Protein AF-A0A7K3A6G4-F1 (afdb_monomer)

Sequence (269 aa):
MEGSTLSTEWHVCWVTNESPVTVSDSPILQRWADLVDREAALRIDPGDSILVDPNSRVDPRLTLYTTRSAYARLAVSTRKNYATDLCLFFNFLWQRGKNWDEVTAEDLLDFEDWRRWSPRNPQRIGSSKWNRELAALRRLYKWAVGKRYMAVSPVVEREVMGRHGQMISVPAARAKDARASNVKWLTPRAYRMWRDVGLRGYTPEGRRDPSFRGRNDDRNAAYSDVLFSSGIRRTEGGSLLTIEVPDLAGVRSARTMSLASPGRGWLWW

Solvent-accessible surface area (backbone atoms only — not comparable to full-atom values): 16400 Å² total; per-residue (Å²): 136,80,79,80,74,78,50,82,45,39,42,76,48,66,42,65,88,72,71,81,79,78,63,53,97,44,75,72,48,54,78,47,72,59,45,69,60,52,32,58,76,66,52,60,51,69,71,34,56,40,60,30,39,45,84,75,45,70,53,70,65,59,39,41,43,32,50,72,37,78,56,46,76,44,57,70,72,53,44,54,52,34,53,53,44,46,27,56,51,42,38,60,33,44,80,71,78,35,55,84,80,70,57,42,46,64,57,51,52,52,46,50,42,42,42,53,69,36,81,89,34,89,78,51,49,56,41,59,60,48,44,49,42,52,49,39,49,44,53,52,36,54,48,33,33,76,69,64,72,29,95,67,52,36,67,51,68,40,78,40,78,38,99,86,74,45,81,39,81,41,58,62,87,54,56,82,82,35,69,93,69,87,81,78,85,76,48,75,66,58,46,51,51,46,41,40,35,74,38,60,27,25,41,99,87,70,43,81,40,88,84,55,80,70,89,54,21,69,61,50,40,53,52,49,49,52,37,70,74,70,66,52,51,71,69,58,66,74,64,68,51,78,88,77,51,81,62,73,90,76,54,85,78,70,71,74,86,65,90,69,85,78,83,82,86,83,89,82,134

Secondary structure (DSSP, 8-state):
-------SS-EEEE--S-------S-HHHHTTTTHHHHHHHHT--TT-EEEE-TTS-B-HHHHHHHHHSTTTTS-HHHHHHHHHHHHHHHHHHHTTT--TTS--HHHHHHHHHHHHT-TT-TT---HHHHHHHHHHHHHHHHHHHHTTS-SS-SS-EEEEE-TTS-EEEEETT--S---S----PPPHHHHHHHIIIIIT-B-TTSPBPTT---SSHHHHHHHHHHHHHH---HHHHTT--GGGSPPGGG-TT---------S------

pLDDT: mean 85.36, std 17.82, range [27.09, 98.31]

Mean predicted aligned error: 10.46 Å

Structure (mmCIF, N/CA/C/O backbone):
data_AF-A0A7K3A6G4-F1
#
_entry.id   AF-A0A7K3A6G4-F1
#
loop_
_atom_site.group_PDB
_atom_site.id
_atom_site.type_symbol
_atom_site.label_atom_id
_atom_site.label_alt_id
_atom_site.label_comp_id
_atom_site.label_asym_id
_atom_site.label_entity_id
_atom_site.label_seq_id
_atom_site.pdbx_PDB_ins_code
_atom_site.Cartn_x
_atom_site.Cartn_y
_atom_site.Cartn_z
_atom_site.occupancy
_atom_site.B_iso_or_equiv
_atom_site.auth_seq_id
_atom_site.auth_comp_id
_atom_site.auth_asym_id
_atom_site.auth_atom_id
_atom_site.pdbx_PDB_model_num
ATOM 1 N N . MET A 1 1 ? 2.234 31.492 12.343 1.00 32.47 1 MET A N 1
ATOM 2 C CA . MET A 1 1 ? 0.891 30.881 12.405 1.00 32.47 1 MET A CA 1
ATOM 3 C C . MET A 1 1 ? 0.514 30.455 10.998 1.00 32.47 1 MET A C 1
ATOM 5 O O . MET A 1 1 ? -0.141 31.206 10.291 1.00 32.47 1 MET A O 1
ATOM 9 N N . GLU A 1 2 ? 0.996 29.295 10.561 1.00 31.58 2 GLU A N 1
ATOM 10 C CA . GLU A 1 2 ? 0.448 28.630 9.377 1.00 31.58 2 GLU A CA 1
ATOM 11 C C . GLU A 1 2 ? -0.726 27.786 9.864 1.00 31.58 2 GLU A C 1
ATOM 13 O O . GLU A 1 2 ? -0.566 26.928 10.733 1.00 31.58 2 GLU A O 1
ATOM 18 N N . GLY A 1 3 ? -1.930 28.111 9.395 1.00 34.00 3 GLY A N 1
ATOM 19 C CA . GLY A 1 3 ? -3.122 27.340 9.710 1.00 34.00 3 GLY A CA 1
ATOM 20 C C . GLY A 1 3 ? -2.975 25.943 9.127 1.00 34.00 3 GLY A C 1
ATOM 21 O O . GLY A 1 3 ? -3.018 25.782 7.910 1.00 34.00 3 GLY A O 1
ATOM 22 N N . SER A 1 4 ? -2.798 24.945 9.995 1.00 44.09 4 SER A N 1
ATOM 23 C CA . SER A 1 4 ? -2.973 23.544 9.626 1.00 44.09 4 SER A CA 1
ATOM 24 C C . SER A 1 4 ? -4.400 23.396 9.106 1.00 44.09 4 SER A C 1
ATOM 26 O O . SER A 1 4 ? -5.368 23.522 9.859 1.00 44.09 4 SER A O 1
ATOM 28 N N . THR A 1 5 ? -4.541 23.250 7.793 1.00 49.25 5 THR A N 1
ATOM 29 C CA . THR A 1 5 ? -5.825 22.970 7.163 1.00 49.25 5 THR A CA 1
ATOM 30 C C . THR A 1 5 ? -6.230 21.575 7.617 1.00 49.25 5 THR A C 1
ATOM 32 O O . THR A 1 5 ? -5.595 20.587 7.258 1.00 49.25 5 THR A O 1
ATOM 35 N N . LEU A 1 6 ? -7.237 21.492 8.489 1.00 63.16 6 LEU A N 1
ATOM 36 C CA . LEU A 1 6 ? -7.777 20.208 8.923 1.00 63.16 6 LEU A CA 1
ATOM 37 C C . LEU A 1 6 ? -8.239 19.449 7.676 1.00 63.16 6 LEU A C 1
ATOM 39 O O . LEU A 1 6 ? -9.083 19.940 6.924 1.00 63.16 6 LEU A O 1
ATOM 43 N N . SER A 1 7 ? -7.638 18.284 7.431 1.00 73.12 7 SER A N 1
ATOM 44 C CA . SER A 1 7 ? -8.007 17.434 6.302 1.00 73.12 7 SER A CA 1
ATOM 45 C C . SER A 1 7 ? -9.456 16.992 6.465 1.00 73.12 7 SER A C 1
ATOM 47 O O . SER A 1 7 ? -9.789 16.296 7.418 1.00 73.12 7 SER A O 1
ATOM 49 N N . THR A 1 8 ? -10.305 17.348 5.504 1.00 86.88 8 THR A N 1
ATOM 50 C CA . THR A 1 8 ? -11.701 16.885 5.404 1.00 86.88 8 THR A CA 1
ATOM 51 C C . THR A 1 8 ? -11.816 15.454 4.874 1.00 86.88 8 THR A C 1
ATOM 53 O O . THR A 1 8 ? -12.906 14.983 4.557 1.00 86.88 8 THR A O 1
ATOM 56 N N . GLU A 1 9 ? -10.685 14.770 4.730 1.00 93.50 9 GLU A N 1
ATOM 57 C CA . GLU A 1 9 ? -10.557 13.429 4.185 1.00 93.50 9 GLU A CA 1
ATOM 58 C C . GLU A 1 9 ? -9.699 12.560 5.113 1.00 93.50 9 GLU A C 1
ATOM 60 O O . GLU A 1 9 ? -8.774 13.039 5.786 1.00 93.50 9 GLU A O 1
ATOM 65 N N . TRP A 1 10 ? -9.982 11.258 5.101 1.00 96.50 10 TRP A N 1
ATOM 66 C CA . TRP A 1 10 ? -9.107 10.233 5.636 1.00 96.50 10 TRP A CA 1
ATOM 67 C C . TRP A 1 10 ? -7.721 10.382 5.033 1.00 96.50 10 TRP A C 1
ATOM 69 O O . TRP A 1 10 ? -7.551 10.399 3.810 1.00 96.50 10 TRP A O 1
ATOM 79 N N . HIS A 1 11 ? -6.725 10.418 5.902 1.00 95.81 11 HIS A N 1
ATOM 80 C CA . HIS A 1 11 ? -5.333 10.532 5.513 1.00 95.81 11 HIS A CA 1
ATOM 81 C C . HIS A 1 11 ? -4.464 9.620 6.373 1.00 95.81 11 HIS A C 1
ATOM 83 O O . HIS A 1 11 ? -4.876 9.113 7.419 1.00 95.81 11 HIS A O 1
ATOM 89 N N . VAL A 1 12 ? -3.254 9.366 5.882 1.00 95.56 12 VAL A N 1
ATOM 90 C CA . VAL A 1 12 ? -2.261 8.559 6.583 1.00 95.56 12 VAL A CA 1
ATOM 91 C C . VAL A 1 12 ? -1.173 9.463 7.140 1.00 95.56 12 VAL A C 1
ATOM 93 O O . VAL A 1 12 ? -0.505 10.181 6.395 1.00 95.56 12 VAL A O 1
ATOM 96 N N . CYS A 1 13 ? -0.962 9.369 8.445 1.00 93.50 13 CYS A N 1
ATOM 97 C CA . CYS A 1 13 ? 0.212 9.898 9.118 1.00 93.50 13 CYS A CA 1
ATOM 98 C C . CYS A 1 13 ? 1.257 8.790 9.248 1.00 93.50 13 CYS A C 1
ATOM 100 O O . CYS A 1 13 ? 0.924 7.622 9.457 1.00 93.50 13 CYS A O 1
ATOM 102 N N . TRP A 1 14 ? 2.528 9.152 9.112 1.00 91.44 14 TRP A N 1
ATOM 103 C CA . TRP A 1 14 ? 3.644 8.220 9.238 1.00 91.44 14 TRP A CA 1
ATOM 104 C C . TRP A 1 14 ? 4.419 8.560 10.494 1.00 91.44 14 TRP A C 1
ATOM 106 O O . TRP A 1 14 ? 4.810 9.710 10.671 1.00 91.44 14 TRP A O 1
ATOM 116 N N . VAL A 1 15 ? 4.653 7.561 11.339 1.00 88.38 15 VAL A N 1
ATOM 117 C CA . VAL A 1 15 ? 5.505 7.719 12.517 1.00 88.38 15 VAL A CA 1
ATOM 118 C C . VAL A 1 15 ? 6.920 7.996 12.020 1.00 88.38 15 VAL A C 1
ATOM 120 O O . VAL A 1 15 ? 7.484 7.208 11.256 1.00 88.38 15 VAL A O 1
ATOM 123 N N . THR A 1 16 ? 7.474 9.149 12.370 1.00 83.50 16 THR A N 1
ATOM 124 C CA . THR A 1 16 ? 8.807 9.570 11.933 1.00 83.50 16 THR A CA 1
ATOM 125 C C . THR A 1 16 ? 9.876 9.133 12.926 1.00 83.50 16 THR A C 1
ATOM 127 O O . THR A 1 16 ? 9.601 8.912 14.096 1.00 83.50 16 THR A O 1
ATOM 130 N N . ASN A 1 17 ? 11.118 9.036 12.450 1.00 68.25 17 ASN A N 1
ATOM 131 C CA . ASN A 1 17 ? 12.296 8.762 13.283 1.00 68.25 17 ASN A CA 1
ATOM 132 C C . ASN A 1 17 ? 12.814 10.011 14.024 1.00 68.25 17 ASN A C 1
ATOM 134 O O . ASN A 1 17 ? 13.839 9.941 14.697 1.00 68.25 17 ASN A O 1
ATOM 138 N N . GLU A 1 18 ? 12.188 11.172 13.824 1.00 63.31 18 GLU A N 1
ATOM 139 C CA . GLU A 1 18 ? 12.812 12.458 14.120 1.00 63.31 18 GLU A CA 1
ATOM 140 C C . GLU A 1 18 ? 12.302 13.090 15.413 1.00 63.31 18 GLU A C 1
ATOM 142 O O . GLU A 1 18 ? 11.113 13.355 15.551 1.00 63.31 18 GLU A O 1
ATOM 147 N N . SER A 1 19 ? 13.290 13.347 16.277 1.00 54.53 19 SER A N 1
ATOM 148 C CA . SER A 1 19 ? 13.385 14.210 17.458 1.00 54.53 19 SER A CA 1
ATOM 149 C C . SER A 1 19 ? 12.303 14.111 18.541 1.00 54.53 19 SER A C 1
ATOM 151 O O . SER A 1 19 ? 11.112 14.116 18.243 1.00 54.53 19 SER A O 1
ATOM 153 N N . PRO A 1 20 ? 12.704 14.117 19.832 1.00 56.56 20 PRO A N 1
ATOM 154 C CA . PRO A 1 20 ? 11.751 14.271 20.923 1.00 56.56 20 PRO A CA 1
ATOM 155 C C . PRO A 1 20 ? 10.894 15.502 20.641 1.00 56.56 20 PRO A C 1
ATOM 157 O O . PRO A 1 20 ? 11.429 16.556 20.279 1.00 56.56 20 PRO A O 1
ATOM 160 N N . VAL A 1 21 ? 9.571 15.344 20.765 1.00 59.12 21 VAL A N 1
ATOM 161 C CA . VAL A 1 21 ? 8.619 16.448 20.631 1.00 59.12 21 VAL A CA 1
ATOM 162 C C . VAL A 1 21 ? 9.184 17.606 21.435 1.00 59.12 21 VAL A C 1
ATOM 164 O O . VAL A 1 21 ? 9.350 17.494 22.649 1.00 59.12 21 VAL A O 1
ATOM 167 N N . THR A 1 22 ? 9.548 18.698 20.762 1.00 59.19 22 THR A N 1
ATOM 168 C CA . THR A 1 22 ? 9.933 19.913 21.472 1.00 59.19 22 THR A CA 1
ATOM 169 C C . THR A 1 22 ? 8.648 20.409 22.104 1.00 59.19 22 THR A C 1
ATOM 171 O O . THR A 1 22 ? 7.807 21.008 21.435 1.00 59.19 22 THR A O 1
ATOM 174 N N . VAL A 1 23 ? 8.436 20.021 23.361 1.00 60.34 23 VAL A N 1
ATOM 175 C CA . VAL A 1 23 ? 7.263 20.389 24.139 1.00 60.34 23 VAL A CA 1
ATOM 176 C C . VAL A 1 23 ? 7.286 21.909 24.222 1.00 60.34 23 VAL A C 1
ATOM 178 O O . VAL A 1 23 ? 8.079 22.485 24.959 1.00 60.34 23 VAL A O 1
ATOM 181 N N . SER A 1 24 ? 6.483 22.567 23.386 1.00 63.53 24 SER A N 1
ATOM 182 C CA . SER A 1 24 ? 6.325 24.016 23.454 1.00 63.53 24 SER A CA 1
ATOM 183 C C . SER A 1 24 ? 5.700 24.384 24.804 1.00 63.53 24 SER A C 1
ATOM 185 O O . SER A 1 24 ? 5.140 23.527 25.491 1.00 63.53 24 SER A O 1
ATOM 187 N N . ASP A 1 25 ? 5.661 25.672 25.142 1.00 66.06 25 ASP A N 1
ATOM 188 C CA . ASP A 1 25 ? 4.951 26.181 26.331 1.00 66.06 25 ASP A CA 1
ATOM 189 C C . ASP A 1 25 ? 3.423 25.918 26.326 1.00 66.06 25 ASP A C 1
ATOM 191 O O . ASP A 1 25 ? 2.692 26.414 27.179 1.00 66.06 25 ASP A O 1
ATOM 195 N N . SER A 1 26 ? 2.905 25.144 25.363 1.00 79.69 26 SER A N 1
ATOM 196 C CA . SER A 1 26 ? 1.505 24.737 25.285 1.00 79.69 26 SER A CA 1
ATOM 197 C C . SER A 1 26 ? 1.167 23.728 26.391 1.00 79.69 26 SER A C 1
ATOM 199 O O . SER A 1 26 ? 1.684 22.604 26.374 1.00 79.69 26 SER A O 1
ATOM 201 N N . PRO A 1 27 ? 0.208 24.041 27.285 1.00 79.94 27 PRO A N 1
ATOM 202 C CA . PRO A 1 27 ? -0.229 23.120 28.335 1.00 79.94 27 PRO A CA 1
ATOM 203 C C . PRO A 1 27 ? -0.781 21.792 27.800 1.00 79.94 27 PRO A C 1
ATOM 205 O O . PRO A 1 27 ? -0.788 20.788 28.508 1.00 79.94 27 PRO A O 1
ATOM 208 N N . ILE A 1 28 ? -1.263 21.769 26.550 1.00 80.94 28 ILE A N 1
ATOM 209 C CA . ILE A 1 28 ? -1.759 20.548 25.905 1.00 80.94 28 ILE A CA 1
ATOM 210 C C . ILE A 1 28 ? -0.590 19.644 25.520 1.00 80.94 28 ILE A C 1
ATOM 212 O O . ILE A 1 28 ? -0.637 18.458 25.828 1.00 80.94 28 ILE A O 1
ATOM 216 N N . L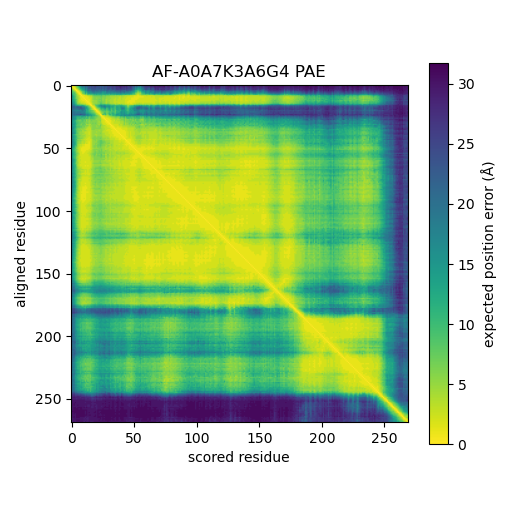EU A 1 29 ? 0.460 20.186 24.896 1.00 78.69 29 LEU A N 1
ATOM 217 C CA . LEU A 1 29 ? 1.623 19.396 24.473 1.00 78.69 29 LEU A CA 1
ATOM 218 C C . LEU A 1 29 ? 2.432 18.888 25.670 1.00 78.69 29 LEU A C 1
ATOM 220 O O . LEU A 1 29 ? 2.953 17.778 25.621 1.00 78.69 29 LEU A O 1
ATOM 224 N N . GLN A 1 30 ? 2.452 19.634 26.778 1.00 81.19 30 GLN A N 1
ATOM 225 C CA . GLN A 1 30 ? 3.073 19.190 28.032 1.00 81.19 30 GLN A CA 1
ATOM 226 C C . GLN A 1 30 ? 2.468 17.889 28.580 1.00 81.19 30 GLN A C 1
ATOM 228 O O . GLN A 1 30 ? 3.183 17.085 29.173 1.00 81.19 30 GLN A O 1
ATOM 233 N N . ARG A 1 31 ? 1.180 17.610 28.324 1.00 83.12 31 ARG A N 1
ATOM 234 C CA . ARG A 1 31 ? 0.535 16.333 28.704 1.00 83.12 31 ARG A CA 1
ATOM 235 C C . ARG A 1 31 ? 1.009 15.124 27.886 1.00 83.12 31 ARG A C 1
ATOM 237 O O . ARG A 1 31 ? 0.626 13.995 28.202 1.00 83.12 31 ARG A O 1
ATOM 244 N N . TRP A 1 32 ? 1.791 15.369 26.839 1.00 82.88 32 TRP A N 1
ATOM 245 C CA . TRP A 1 32 ? 2.367 14.373 25.937 1.00 82.88 32 TRP A CA 1
ATOM 246 C C . TRP A 1 32 ? 3.901 14.369 25.997 1.00 82.88 32 TRP A C 1
ATOM 248 O O . TRP A 1 32 ? 4.550 13.877 25.080 1.00 82.88 32 TRP A O 1
ATOM 258 N N . ALA A 1 33 ? 4.501 14.906 27.066 1.00 81.38 33 ALA A N 1
ATOM 259 C CA . ALA A 1 33 ? 5.953 14.877 27.257 1.00 81.38 33 ALA A CA 1
ATOM 260 C C . ALA A 1 33 ? 6.523 13.443 27.336 1.00 81.38 33 ALA A C 1
ATOM 262 O O . ALA A 1 33 ? 7.672 13.217 26.974 1.00 81.38 33 ALA A O 1
ATOM 263 N N . ASP A 1 34 ? 5.704 12.473 27.752 1.00 84.12 34 ASP A N 1
ATOM 264 C CA . ASP A 1 34 ? 5.992 11.035 27.820 1.00 84.12 34 ASP A CA 1
ATOM 265 C C . ASP A 1 34 ? 5.603 10.277 26.532 1.00 84.12 34 ASP A C 1
ATOM 267 O O . ASP A 1 34 ? 5.437 9.056 26.550 1.00 84.12 34 ASP A O 1
ATOM 271 N N . LEU A 1 35 ? 5.414 10.975 25.401 1.00 82.88 35 LEU A N 1
ATOM 272 C CA . LEU A 1 35 ? 4.950 10.361 24.150 1.00 82.88 35 LEU A CA 1
ATOM 273 C C . LEU A 1 35 ? 5.837 9.191 23.710 1.00 82.88 35 LEU A C 1
ATOM 275 O O . LEU A 1 35 ? 5.306 8.145 23.349 1.00 82.88 35 LEU A O 1
ATOM 279 N N . VAL A 1 36 ? 7.160 9.342 23.802 1.00 82.44 36 VAL A N 1
ATOM 280 C CA . VAL A 1 36 ? 8.123 8.297 23.417 1.00 82.44 36 VAL A CA 1
ATOM 281 C C . VAL A 1 36 ? 7.913 7.022 24.241 1.00 82.44 36 VAL A C 1
ATOM 283 O O . VAL A 1 36 ? 7.877 5.922 23.688 1.00 82.44 36 VAL A O 1
ATOM 286 N N . ASP A 1 37 ? 7.693 7.155 25.551 1.00 85.69 37 ASP A N 1
ATOM 287 C CA . ASP A 1 37 ? 7.442 6.011 26.434 1.00 85.69 37 ASP A CA 1
ATOM 288 C C . ASP A 1 37 ? 6.103 5.337 26.110 1.00 85.69 37 ASP A C 1
ATOM 290 O O . ASP A 1 37 ? 5.991 4.106 26.112 1.00 85.69 37 ASP A O 1
ATOM 294 N N . ARG A 1 38 ? 5.079 6.130 25.769 1.00 86.94 38 ARG A N 1
ATOM 295 C CA . ARG A 1 38 ? 3.769 5.613 25.343 1.00 86.94 38 ARG A CA 1
ATOM 296 C C . ARG A 1 38 ? 3.849 4.881 24.007 1.00 86.94 38 ARG A C 1
ATOM 298 O O . ARG A 1 38 ? 3.262 3.807 23.876 1.00 86.94 38 ARG A O 1
ATOM 305 N N . GLU A 1 39 ? 4.567 5.426 23.030 1.00 86.88 39 GLU A N 1
ATOM 306 C CA . GLU A 1 39 ? 4.800 4.786 21.731 1.00 86.88 39 GLU A CA 1
ATOM 307 C C . GLU A 1 39 ? 5.538 3.457 21.904 1.00 86.88 39 GLU A C 1
ATOM 309 O O . GLU A 1 39 ? 5.082 2.432 21.388 1.00 86.88 39 GLU A O 1
ATOM 314 N N . ALA A 1 40 ? 6.592 3.435 22.725 1.00 85.75 40 ALA A N 1
ATOM 315 C CA . ALA A 1 40 ? 7.334 2.221 23.055 1.00 85.75 40 ALA A CA 1
ATOM 316 C C . ALA A 1 40 ? 6.448 1.167 23.745 1.00 85.75 40 ALA A C 1
ATOM 318 O O . ALA A 1 40 ? 6.429 -0.001 23.338 1.00 85.75 40 ALA A O 1
ATOM 319 N N . ALA A 1 41 ? 5.643 1.566 24.737 1.00 87.44 41 ALA A N 1
ATOM 320 C CA . ALA A 1 41 ? 4.691 0.674 25.405 1.00 87.44 41 ALA A CA 1
ATOM 321 C C . ALA A 1 41 ? 3.662 0.092 24.417 1.00 87.44 41 ALA A C 1
ATOM 323 O O . ALA A 1 41 ? 3.308 -1.095 24.468 1.00 87.44 41 ALA A O 1
ATOM 324 N N . LEU A 1 42 ? 3.221 0.907 23.458 1.00 85.31 42 LEU A N 1
ATOM 325 C CA . LEU A 1 42 ? 2.280 0.519 22.415 1.00 85.31 42 LEU A CA 1
ATOM 326 C C . LEU A 1 42 ? 2.937 -0.154 21.200 1.00 85.31 42 LEU A C 1
ATOM 328 O O . LEU A 1 42 ? 2.187 -0.703 20.386 1.00 85.31 42 LEU A O 1
ATOM 332 N N . ARG A 1 43 ? 4.273 -0.291 21.164 1.00 86.88 43 ARG A N 1
ATOM 333 C CA . ARG A 1 43 ? 5.066 -0.803 20.025 1.00 86.88 43 ARG A CA 1
ATOM 334 C C . ARG A 1 43 ? 4.657 -0.136 18.715 1.00 86.88 43 ARG A C 1
ATOM 336 O O . ARG A 1 43 ? 4.266 -0.809 17.764 1.00 86.88 43 ARG A O 1
ATOM 343 N N . ILE A 1 44 ? 4.629 1.187 18.753 1.00 88.75 44 ILE A N 1
ATOM 344 C CA . ILE A 1 44 ? 4.461 2.034 17.583 1.00 88.75 44 ILE A CA 1
ATOM 345 C C . ILE A 1 44 ? 5.873 2.388 17.137 1.00 88.75 44 ILE A C 1
ATOM 347 O O . ILE A 1 44 ? 6.578 3.105 17.841 1.00 88.75 44 ILE A O 1
ATOM 351 N N . ASP A 1 45 ? 6.292 1.831 16.006 1.00 86.44 45 ASP A N 1
ATOM 352 C CA . ASP A 1 45 ? 7.658 1.968 15.520 1.00 86.44 45 ASP A CA 1
ATOM 353 C C . ASP A 1 45 ? 7.729 2.981 14.363 1.00 86.44 45 ASP A C 1
ATOM 355 O O . ASP A 1 45 ? 6.783 3.123 13.575 1.00 86.44 45 ASP A O 1
ATOM 359 N N . PRO A 1 46 ? 8.868 3.665 14.182 1.00 86.56 46 PRO A N 1
ATOM 360 C CA . PRO A 1 46 ? 9.089 4.528 13.032 1.00 86.56 46 PRO A CA 1
ATOM 361 C C . PRO A 1 46 ? 8.802 3.834 11.693 1.00 86.56 46 PRO A C 1
ATOM 363 O O . PRO A 1 46 ? 9.232 2.715 11.400 1.00 86.56 46 PRO A O 1
ATOM 366 N N . GLY A 1 47 ? 8.056 4.530 10.841 1.00 86.62 47 GLY A N 1
ATOM 367 C CA . GLY A 1 47 ? 7.534 4.026 9.576 1.00 86.62 47 GLY A CA 1
ATOM 368 C C . GLY A 1 47 ? 6.180 3.322 9.681 1.00 86.62 47 GLY A C 1
ATOM 369 O O . GLY A 1 47 ? 5.645 2.929 8.639 1.00 86.62 47 GLY A O 1
ATOM 370 N N . ASP A 1 48 ? 5.611 3.167 10.879 1.00 90.38 48 ASP A N 1
ATOM 371 C CA . ASP A 1 48 ? 4.221 2.750 11.040 1.00 90.38 48 ASP A CA 1
ATOM 372 C C . ASP A 1 48 ? 3.250 3.789 10.478 1.00 90.38 48 ASP A C 1
ATOM 374 O O . ASP A 1 48 ? 3.481 4.998 10.508 1.00 90.38 48 ASP A O 1
ATOM 378 N N . SER A 1 49 ? 2.155 3.286 9.910 1.00 93.94 49 SER A N 1
ATOM 379 C CA . SER A 1 49 ? 1.082 4.104 9.352 1.00 93.94 49 SER A CA 1
ATOM 380 C C . SER A 1 49 ? -0.038 4.254 10.370 1.00 93.94 49 SER A C 1
ATOM 382 O O . SER A 1 49 ? -0.585 3.246 10.818 1.00 93.94 49 SER A O 1
ATOM 384 N N . ILE A 1 50 ? -0.443 5.484 10.654 1.00 94.44 50 ILE A N 1
ATOM 385 C CA . ILE A 1 50 ? -1.613 5.814 11.464 1.00 94.44 50 ILE A CA 1
ATOM 386 C C . ILE A 1 50 ? -2.681 6.387 10.533 1.00 94.44 50 ILE A C 1
ATOM 388 O O . ILE A 1 50 ? -2.420 7.331 9.791 1.00 94.44 50 ILE A O 1
ATOM 392 N N . LEU A 1 51 ? -3.868 5.782 10.534 1.00 96.19 51 LEU A N 1
ATOM 393 C CA . LEU A 1 51 ? -5.000 6.231 9.724 1.00 96.19 51 LEU A CA 1
ATOM 394 C C . LEU A 1 51 ? -5.827 7.215 10.553 1.00 96.19 51 LEU A C 1
ATOM 396 O O . LEU A 1 51 ? -6.254 6.879 11.658 1.00 96.19 51 LEU A O 1
ATOM 400 N N . VAL A 1 52 ? -6.023 8.414 10.017 1.00 96.50 52 VAL A N 1
ATOM 401 C CA . VAL A 1 52 ? -6.723 9.519 10.676 1.00 96.50 52 VAL A CA 1
ATOM 402 C C . VAL A 1 52 ? -7.975 9.839 9.873 1.00 96.50 52 VAL A C 1
ATOM 404 O O . VAL A 1 52 ? -7.897 9.968 8.650 1.00 96.50 52 VAL A O 1
ATOM 407 N N . ASP A 1 53 ? -9.116 9.934 10.548 1.00 95.00 53 ASP A N 1
ATOM 408 C CA . ASP A 1 53 ? -10.399 10.242 9.920 1.00 95.00 53 ASP A CA 1
ATOM 409 C C . ASP A 1 53 ? -10.548 11.749 9.585 1.00 95.00 53 ASP A C 1
ATOM 411 O O . ASP A 1 53 ? -9.745 12.576 10.034 1.00 95.00 53 ASP A O 1
ATOM 415 N N . PRO A 1 54 ? -11.580 12.139 8.813 1.00 94.31 54 PRO A N 1
ATOM 416 C CA . PRO A 1 54 ? -11.874 13.537 8.476 1.00 94.31 54 PRO A CA 1
ATOM 417 C C . PRO A 1 54 ? -12.136 14.464 9.670 1.00 94.31 54 PRO A C 1
ATOM 419 O O . PRO A 1 54 ? -12.043 15.681 9.547 1.00 94.31 54 PRO A O 1
ATOM 422 N N . ASN A 1 55 ? -12.476 13.905 10.831 1.00 92.50 55 ASN A N 1
ATOM 423 C CA . ASN A 1 55 ? -12.676 14.640 12.078 1.00 92.50 55 ASN A CA 1
ATOM 424 C C . ASN A 1 55 ? -11.402 14.666 12.939 1.00 92.50 55 ASN A C 1
ATOM 426 O O . ASN A 1 55 ? -11.466 15.000 14.123 1.00 92.50 55 ASN A O 1
ATOM 430 N N . SER A 1 56 ? -10.247 14.307 12.367 1.00 91.12 56 SER A N 1
ATOM 431 C CA . SER A 1 56 ? -8.958 14.205 13.063 1.00 91.12 56 SER A CA 1
ATOM 432 C C . SER A 1 56 ? -8.946 13.195 14.217 1.00 91.12 56 SER A C 1
ATOM 434 O O . SER A 1 56 ? -8.172 13.328 15.167 1.00 91.12 56 SER A O 1
ATOM 436 N N . ARG A 1 57 ? -9.796 12.165 14.154 1.00 92.38 57 ARG A N 1
ATOM 437 C CA . ARG A 1 57 ? -9.821 11.067 15.123 1.00 92.38 57 ARG A CA 1
ATOM 438 C C . ARG A 1 57 ? -8.989 9.899 14.612 1.00 92.38 57 ARG A C 1
ATOM 440 O O . ARG A 1 57 ? -8.962 9.584 13.425 1.00 92.38 57 ARG A O 1
ATOM 447 N N . VAL A 1 58 ? -8.344 9.216 15.550 1.00 93.19 58 VAL A N 1
ATOM 448 C CA . VAL A 1 58 ? -7.623 7.965 15.304 1.00 93.19 58 VAL A CA 1
ATOM 449 C C . VAL A 1 58 ? -8.446 6.822 15.882 1.00 93.19 58 VAL A C 1
ATOM 451 O O . VAL A 1 58 ? -8.757 6.831 17.073 1.00 93.19 58 VAL A O 1
ATOM 454 N N . ASP A 1 59 ? -8.794 5.833 15.057 1.00 95.38 59 ASP A N 1
ATOM 455 C CA . ASP A 1 59 ? -9.441 4.604 15.531 1.00 95.38 59 ASP A CA 1
ATOM 456 C C . ASP A 1 59 ? -8.376 3.651 16.110 1.00 95.38 59 ASP A C 1
ATOM 458 O O . ASP A 1 59 ? -7.520 3.162 15.360 1.00 95.38 59 ASP A O 1
ATOM 462 N N . PRO A 1 60 ? -8.418 3.321 17.418 1.00 94.19 60 PRO A N 1
ATOM 463 C CA . PRO A 1 60 ? -7.437 2.430 18.034 1.00 94.19 60 PRO A CA 1
ATOM 464 C C . PRO A 1 60 ? -7.363 1.049 17.371 1.00 94.19 60 PRO A C 1
ATOM 466 O O . PRO A 1 60 ? -6.304 0.421 17.366 1.00 94.19 60 PRO A O 1
ATOM 469 N N . ARG A 1 61 ? -8.464 0.564 16.780 1.00 96.69 61 ARG A N 1
ATOM 470 C CA . ARG A 1 61 ? -8.502 -0.724 16.075 1.00 96.69 61 ARG A CA 1
ATOM 471 C C . ARG A 1 61 ? -7.660 -0.654 14.805 1.00 96.69 61 ARG A C 1
ATOM 473 O O . ARG A 1 61 ? -6.863 -1.554 14.555 1.00 96.69 61 ARG A O 1
ATOM 480 N N . LEU A 1 62 ? -7.771 0.424 14.033 1.00 96.81 62 LEU A N 1
ATOM 481 C CA . LEU A 1 62 ? -6.945 0.612 12.840 1.00 96.81 62 LEU A CA 1
ATOM 482 C C . LEU A 1 62 ? -5.463 0.771 13.197 1.00 96.81 62 LEU A C 1
ATOM 484 O O . LEU A 1 62 ? -4.623 0.198 12.506 1.00 96.81 62 LEU A O 1
ATOM 488 N N . THR A 1 63 ? -5.139 1.429 14.314 1.00 94.94 63 THR A N 1
ATOM 489 C CA . THR A 1 63 ? -3.763 1.465 14.837 1.00 94.94 63 THR A CA 1
ATOM 490 C C . THR A 1 63 ? -3.259 0.061 15.175 1.00 94.94 63 THR A C 1
ATOM 492 O O . THR A 1 63 ? -2.180 -0.331 14.744 1.00 94.94 63 THR A O 1
ATOM 495 N N . LEU A 1 64 ? -4.056 -0.765 15.863 1.00 94.75 64 LEU A N 1
ATOM 496 C CA . LEU A 1 64 ? -3.686 -2.161 16.135 1.00 94.75 64 LEU A CA 1
ATOM 497 C C . LEU A 1 64 ? -3.505 -2.985 14.854 1.00 94.75 64 LEU A C 1
ATOM 499 O O . LEU A 1 64 ? -2.661 -3.882 14.814 1.00 94.75 64 LEU A O 1
ATOM 503 N N . TYR A 1 65 ? -4.277 -2.710 13.802 1.00 96.38 65 TYR A N 1
ATOM 504 C CA . TYR A 1 65 ? -4.067 -3.348 12.508 1.00 96.38 65 TYR A CA 1
ATOM 505 C C . TYR A 1 65 ? -2.711 -2.968 11.917 1.00 96.38 65 TYR A C 1
ATOM 507 O O . TYR A 1 65 ? -1.978 -3.852 11.462 1.00 96.38 65 TYR A O 1
ATOM 515 N N . THR A 1 66 ? -2.361 -1.685 11.919 1.00 94.88 66 THR A N 1
ATOM 516 C CA . THR A 1 66 ? -1.153 -1.209 11.245 1.00 94.88 66 THR A CA 1
ATOM 517 C C . THR A 1 66 ? 0.130 -1.515 12.012 1.00 94.88 66 THR A C 1
ATOM 519 O O . THR A 1 66 ? 1.145 -1.769 11.365 1.00 94.88 66 THR A O 1
ATOM 522 N N . THR A 1 67 ? 0.078 -1.596 13.344 1.00 92.75 67 THR A N 1
ATOM 523 C CA . THR A 1 67 ? 1.258 -1.830 14.199 1.00 92.75 67 THR A CA 1
ATOM 524 C C . THR A 1 67 ? 1.338 -3.258 14.749 1.00 92.75 67 THR A C 1
ATOM 526 O O . THR A 1 67 ? 2.417 -3.824 14.907 1.00 92.75 67 THR A O 1
ATOM 529 N N . ARG A 1 68 ? 0.198 -3.925 14.986 1.00 90.19 68 ARG A N 1
ATOM 530 C CA . ARG A 1 68 ? 0.128 -5.234 15.677 1.00 90.19 68 ARG A CA 1
ATOM 531 C C . ARG A 1 68 ? -0.618 -6.313 14.902 1.00 90.19 68 ARG A C 1
ATOM 533 O O . ARG A 1 68 ? -1.264 -7.198 15.471 1.00 90.19 68 ARG A O 1
ATOM 540 N N . SER A 1 69 ? -0.486 -6.296 13.582 1.00 93.25 69 SER A N 1
ATOM 541 C CA . SER A 1 69 ? -0.958 -7.384 12.729 1.00 93.25 69 SER A CA 1
ATOM 542 C C . SER A 1 69 ? 0.115 -7.845 11.748 1.00 93.25 69 SER A C 1
ATOM 544 O O . SER A 1 69 ? 1.228 -7.326 11.690 1.00 93.25 69 SER A O 1
ATOM 546 N N . ALA A 1 70 ? -0.224 -8.825 10.911 1.00 92.88 70 ALA A N 1
ATOM 547 C CA . ALA A 1 70 ? 0.649 -9.207 9.813 1.00 92.88 70 ALA A CA 1
ATOM 548 C C . ALA A 1 70 ? 0.949 -8.026 8.863 1.00 92.88 70 ALA A C 1
ATOM 550 O O . ALA A 1 70 ? 1.934 -8.092 8.131 1.00 92.88 70 ALA A O 1
ATOM 551 N N . TYR A 1 71 ? 0.123 -6.974 8.825 1.00 94.94 71 TYR A N 1
ATOM 552 C CA . TYR A 1 71 ? 0.396 -5.751 8.064 1.00 94.94 71 TYR A CA 1
ATOM 553 C C . TYR A 1 71 ? 1.725 -5.088 8.456 1.00 94.94 71 TYR A C 1
ATOM 555 O O . TYR A 1 71 ? 2.487 -4.733 7.561 1.00 94.94 71 TYR A O 1
ATOM 563 N N . ALA A 1 72 ? 2.046 -5.003 9.751 1.00 91.94 72 ALA A N 1
ATOM 564 C CA . ALA A 1 72 ? 3.278 -4.371 10.237 1.00 91.94 72 ALA A CA 1
ATOM 565 C C . ALA A 1 72 ? 4.550 -5.038 9.676 1.00 91.94 72 ALA A C 1
ATOM 567 O O . ALA A 1 72 ? 5.562 -4.388 9.448 1.00 91.94 72 ALA A O 1
ATOM 568 N N . ARG A 1 73 ? 4.466 -6.336 9.352 1.00 92.12 73 ARG A N 1
ATOM 569 C CA . ARG A 1 73 ? 5.564 -7.134 8.775 1.00 92.12 73 ARG A CA 1
ATOM 570 C C . ARG A 1 73 ? 5.707 -7.008 7.253 1.00 92.12 73 ARG A C 1
ATOM 572 O O . ARG A 1 73 ? 6.530 -7.699 6.658 1.00 92.12 73 ARG A O 1
ATOM 579 N N . LEU A 1 74 ? 4.870 -6.208 6.592 1.00 94.25 74 LEU A N 1
ATOM 580 C CA . LEU A 1 74 ? 4.979 -5.984 5.153 1.00 94.25 74 LEU A CA 1
ATOM 581 C C . LEU A 1 74 ? 6.177 -5.084 4.834 1.00 94.25 74 LEU A C 1
ATOM 583 O O . LEU A 1 74 ? 6.543 -4.204 5.612 1.00 94.25 74 LEU A O 1
ATOM 587 N N . ALA A 1 75 ? 6.729 -5.244 3.629 1.00 92.44 75 ALA A N 1
ATOM 588 C CA . ALA A 1 75 ? 7.721 -4.312 3.106 1.00 92.44 75 ALA A CA 1
ATOM 589 C C . ALA A 1 75 ? 7.193 -2.869 3.172 1.00 92.44 75 ALA A C 1
ATOM 591 O O . ALA A 1 75 ? 6.016 -2.621 2.894 1.00 92.44 75 ALA A O 1
ATOM 592 N N . VAL A 1 76 ? 8.069 -1.909 3.479 1.00 90.88 76 VAL A N 1
ATOM 593 C CA . VAL A 1 76 ? 7.718 -0.485 3.654 1.00 90.88 76 VAL A CA 1
ATOM 594 C C . VAL A 1 76 ? 6.909 0.059 2.473 1.00 90.88 76 VAL A C 1
ATOM 596 O O . VAL A 1 76 ? 5.883 0.707 2.661 1.00 90.88 76 VAL A O 1
ATOM 599 N N . SER A 1 77 ? 7.314 -0.261 1.243 1.00 91.06 77 SER A N 1
ATOM 600 C CA . SER A 1 77 ? 6.596 0.150 0.031 1.00 91.06 77 SER A CA 1
ATOM 601 C C . SER A 1 77 ? 5.188 -0.446 -0.061 1.00 91.06 77 SER A C 1
ATOM 603 O O . SER A 1 77 ? 4.276 0.195 -0.580 1.00 91.06 77 SER A O 1
ATOM 605 N N . THR A 1 78 ? 4.983 -1.659 0.453 1.00 94.75 78 THR A N 1
ATOM 606 C CA . THR A 1 78 ? 3.664 -2.305 0.480 1.00 94.75 78 THR A CA 1
ATOM 607 C C . THR A 1 78 ? 2.778 -1.659 1.536 1.00 94.75 78 THR A C 1
ATOM 609 O O . THR A 1 78 ? 1.634 -1.354 1.219 1.00 94.75 78 THR A O 1
ATOM 612 N N . ARG A 1 79 ? 3.309 -1.364 2.735 1.00 95.38 79 ARG A N 1
ATOM 613 C CA . ARG A 1 79 ? 2.583 -0.602 3.768 1.00 95.38 79 ARG A CA 1
ATOM 614 C C . ARG A 1 79 ? 2.131 0.755 3.230 1.00 95.38 79 ARG A C 1
ATOM 616 O O . ARG A 1 79 ? 0.949 1.059 3.291 1.00 95.38 79 ARG A O 1
ATOM 623 N N . LYS A 1 80 ? 3.028 1.508 2.583 1.00 94.19 80 LYS A N 1
ATOM 624 C CA . LYS A 1 80 ? 2.698 2.784 1.917 1.00 94.19 80 LYS A CA 1
ATOM 625 C C . LYS A 1 80 ? 1.551 2.655 0.925 1.00 94.19 80 LYS A C 1
ATOM 627 O O . LYS A 1 80 ? 0.553 3.352 1.057 1.00 94.19 80 LYS A O 1
ATOM 632 N N . ASN A 1 81 ? 1.662 1.726 -0.023 1.00 95.88 81 ASN A N 1
ATOM 633 C CA . ASN A 1 81 ? 0.598 1.512 -0.999 1.00 95.88 81 ASN A CA 1
ATOM 634 C C . ASN A 1 81 ? -0.723 1.108 -0.333 1.00 95.88 81 ASN A C 1
ATOM 636 O O . ASN A 1 81 ? -1.760 1.647 -0.693 1.00 95.88 81 ASN A O 1
ATOM 640 N N . TYR A 1 82 ? -0.692 0.184 0.629 1.00 97.62 82 TYR A N 1
ATOM 641 C CA . TYR A 1 82 ? -1.903 -0.314 1.275 1.00 97.62 82 TYR A CA 1
ATOM 642 C C . TYR A 1 82 ? -2.568 0.748 2.149 1.00 97.62 82 TYR A C 1
ATOM 644 O O . TYR A 1 82 ? -3.780 0.870 2.076 1.00 97.62 82 TYR A O 1
ATOM 652 N N . ALA A 1 83 ? -1.822 1.540 2.923 1.00 96.94 83 ALA A N 1
ATOM 653 C CA . ALA A 1 83 ? -2.398 2.633 3.708 1.00 96.94 83 ALA A CA 1
ATOM 654 C C . ALA A 1 83 ? -3.124 3.646 2.814 1.00 96.94 83 ALA A C 1
ATOM 656 O O . ALA A 1 83 ? -4.266 3.995 3.090 1.00 96.94 83 ALA A O 1
ATOM 657 N N . THR A 1 84 ? -2.502 4.063 1.707 1.00 95.88 84 THR A N 1
ATOM 658 C CA . THR A 1 84 ? -3.135 4.981 0.749 1.00 95.88 84 THR A CA 1
ATOM 659 C C . THR A 1 84 ? -4.355 4.352 0.074 1.00 95.88 84 THR A C 1
ATOM 661 O O . THR A 1 84 ? -5.384 5.009 -0.067 1.00 95.88 84 THR A O 1
ATOM 664 N N . ASP A 1 85 ? -4.258 3.078 -0.318 1.00 97.44 85 ASP A N 1
ATOM 665 C CA . ASP A 1 85 ? -5.366 2.325 -0.914 1.00 97.44 85 ASP A CA 1
ATOM 666 C C . ASP A 1 85 ? -6.548 2.202 0.088 1.00 97.44 85 ASP A C 1
ATOM 668 O O . ASP A 1 85 ? -7.704 2.324 -0.314 1.00 97.44 85 ASP A O 1
ATOM 672 N N . LEU A 1 86 ? -6.274 2.040 1.392 1.00 98.06 86 LEU A N 1
ATOM 673 C CA . LEU A 1 86 ? -7.283 2.032 2.462 1.00 98.06 86 LEU A CA 1
ATOM 674 C C . LEU A 1 86 ? -7.909 3.414 2.696 1.00 98.06 86 LEU A C 1
ATOM 676 O O . LEU A 1 86 ? -9.132 3.503 2.735 1.00 98.06 86 LEU A O 1
ATOM 680 N N . CYS A 1 87 ? -7.116 4.490 2.797 1.00 96.81 87 CYS A N 1
ATOM 681 C CA . CYS A 1 87 ? -7.646 5.855 2.940 1.00 96.81 87 CYS A CA 1
ATOM 682 C C . CYS A 1 87 ? -8.605 6.209 1.799 1.00 96.81 87 CYS A C 1
ATOM 684 O O . CYS A 1 87 ? -9.670 6.765 2.046 1.00 96.81 87 CYS A O 1
ATOM 686 N N . LEU A 1 88 ? -8.262 5.843 0.557 1.00 96.69 88 LEU A N 1
ATOM 687 C CA . LEU A 1 88 ? -9.132 6.076 -0.596 1.00 96.69 88 LEU A CA 1
ATOM 688 C C . LEU A 1 88 ? -10.493 5.385 -0.430 1.00 96.69 88 LEU A C 1
ATOM 690 O O . LEU A 1 88 ? -11.529 5.988 -0.703 1.00 96.69 88 LEU A O 1
ATOM 694 N N . PHE A 1 89 ? -10.494 4.134 0.031 1.00 98.00 89 PHE A N 1
ATOM 695 C CA . PHE A 1 89 ? -11.732 3.406 0.291 1.00 98.00 89 PHE A CA 1
ATOM 696 C C . PHE A 1 89 ? -12.528 4.013 1.451 1.00 98.00 89 PHE A C 1
ATOM 698 O O . PHE A 1 89 ? -13.742 4.166 1.356 1.00 98.00 89 PHE A O 1
ATOM 705 N N . PHE A 1 90 ? -11.860 4.418 2.529 1.00 98.06 90 PHE A N 1
ATOM 706 C CA . PHE A 1 90 ? -12.530 5.032 3.674 1.00 98.06 90 PHE A CA 1
ATOM 707 C C . PHE A 1 90 ? -13.135 6.389 3.323 1.00 98.06 90 PHE A C 1
ATOM 709 O O . PHE A 1 90 ? -14.238 6.683 3.765 1.00 98.06 90 PHE A O 1
ATOM 716 N N . ASN A 1 91 ? -12.489 7.176 2.462 1.00 96.88 91 ASN A N 1
ATOM 717 C CA . ASN A 1 91 ? -13.073 8.401 1.913 1.00 96.88 91 ASN A CA 1
ATOM 718 C C . ASN A 1 91 ? -14.327 8.129 1.083 1.00 96.88 91 ASN A C 1
ATOM 720 O O . ASN A 1 91 ? -15.316 8.848 1.206 1.00 96.88 91 ASN A O 1
ATOM 724 N N . PHE A 1 92 ? -14.316 7.067 0.277 1.00 96.50 92 PHE A N 1
ATOM 725 C CA . PHE A 1 92 ? -15.498 6.647 -0.470 1.00 96.50 92 PHE A CA 1
ATOM 726 C C . PHE A 1 92 ? -16.667 6.263 0.454 1.00 96.50 92 PHE A C 1
ATOM 728 O O . PHE A 1 92 ? -17.805 6.659 0.198 1.00 96.50 92 PHE A O 1
ATOM 735 N N . LEU A 1 93 ? -16.397 5.541 1.546 1.00 97.44 93 LEU A N 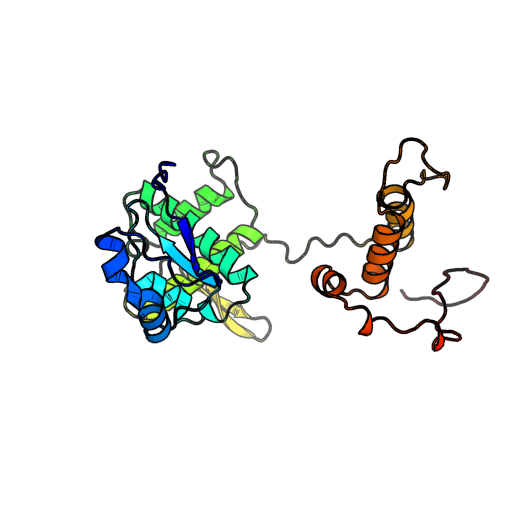1
ATOM 736 C CA . LEU A 1 93 ? -17.407 5.215 2.562 1.00 97.44 93 LEU A CA 1
ATOM 737 C C . LEU A 1 93 ? -17.879 6.457 3.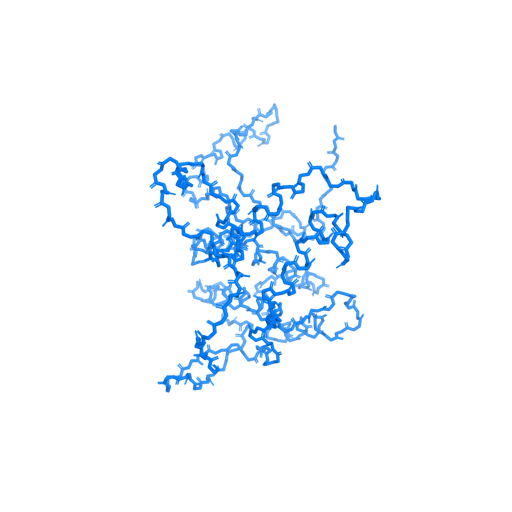326 1.00 97.44 93 LEU A C 1
ATOM 739 O O . LEU A 1 93 ? -19.077 6.630 3.544 1.00 97.44 93 LEU A O 1
ATOM 743 N N . TRP A 1 94 ? -16.956 7.356 3.665 1.00 96.00 94 TRP A N 1
ATOM 744 C CA . TRP A 1 94 ? -17.250 8.581 4.401 1.00 96.00 94 TRP A CA 1
ATOM 745 C C . TRP A 1 94 ? -18.239 9.478 3.657 1.00 96.00 94 TRP A C 1
ATOM 747 O O . TRP A 1 94 ? -19.197 9.972 4.246 1.00 96.00 94 TRP A O 1
ATOM 757 N N . GLN A 1 95 ? -18.078 9.616 2.337 1.00 94.56 95 GLN A N 1
ATOM 758 C CA . GLN A 1 95 ? -19.024 10.348 1.483 1.00 94.56 95 GLN A CA 1
ATOM 759 C C . GLN A 1 95 ? -20.440 9.744 1.485 1.00 94.56 95 GLN A C 1
ATOM 761 O O . GLN A 1 95 ? -21.397 10.414 1.103 1.00 94.56 95 GLN A O 1
ATOM 766 N N . ARG A 1 96 ? -20.584 8.490 1.920 1.00 94.94 96 ARG A N 1
ATOM 767 C CA . ARG A 1 96 ? -21.855 7.768 2.068 1.00 94.94 96 ARG A CA 1
ATOM 768 C C . ARG A 1 96 ? -22.332 7.708 3.521 1.00 94.94 96 ARG A C 1
ATOM 770 O O . ARG A 1 96 ? -23.283 6.990 3.811 1.00 94.94 96 ARG A O 1
ATOM 777 N N . GLY A 1 97 ? -21.671 8.436 4.423 1.00 95.44 97 GLY A N 1
ATOM 778 C CA . GLY A 1 97 ? -21.985 8.455 5.849 1.00 95.44 97 GLY A CA 1
ATOM 779 C C . GLY A 1 97 ? -21.666 7.147 6.571 1.00 95.44 97 GLY A C 1
ATOM 780 O O . GLY A 1 97 ? -22.271 6.886 7.604 1.00 95.44 97 GLY A O 1
ATOM 781 N N . LYS A 1 98 ? -20.759 6.322 6.028 1.00 96.56 98 LYS A N 1
ATOM 782 C CA . LYS A 1 98 ? -20.347 5.046 6.624 1.00 96.56 98 LYS A CA 1
ATOM 783 C C . LYS A 1 98 ? -18.915 5.109 7.131 1.00 96.56 98 LYS A C 1
ATOM 785 O O . LYS A 1 98 ? -18.029 5.659 6.471 1.00 96.56 98 LYS A O 1
ATOM 790 N N . ASN A 1 99 ? -18.677 4.480 8.272 1.00 95.19 99 ASN A N 1
ATOM 791 C CA . ASN A 1 99 ? -17.342 4.201 8.768 1.00 95.19 99 ASN A CA 1
ATOM 792 C C . ASN A 1 99 ? -16.783 2.893 8.176 1.00 95.19 99 ASN A C 1
ATOM 794 O O . ASN A 1 99 ? -17.500 2.083 7.583 1.00 95.19 99 ASN A O 1
ATOM 798 N N . TRP A 1 100 ? -15.477 2.667 8.334 1.00 96.81 100 TRP A N 1
ATOM 799 C CA . TRP A 1 100 ? -14.788 1.507 7.762 1.00 96.81 100 TRP A CA 1
ATOM 800 C C . TRP A 1 100 ? -15.327 0.153 8.251 1.00 96.81 100 TRP A C 1
ATOM 802 O O . TRP A 1 100 ? -15.154 -0.843 7.549 1.00 96.81 100 TRP A O 1
ATOM 812 N N . ASP A 1 101 ? -15.938 0.102 9.436 1.00 97.00 101 ASP A N 1
ATOM 813 C CA . ASP A 1 101 ? -16.485 -1.092 10.089 1.00 97.00 101 ASP A CA 1
ATOM 814 C C . ASP A 1 101 ? -17.989 -1.308 9.847 1.00 97.00 101 ASP A C 1
ATOM 816 O O . ASP A 1 101 ? -18.532 -2.330 10.260 1.00 97.00 101 ASP A O 1
ATOM 820 N N . GLU A 1 102 ? -18.645 -0.395 9.128 1.00 97.00 102 GLU A N 1
ATOM 821 C CA . GLU A 1 102 ? -20.066 -0.473 8.739 1.00 97.00 102 GLU A CA 1
ATOM 822 C C . GLU A 1 102 ? -20.255 -0.929 7.281 1.00 97.00 102 GLU A C 1
ATOM 824 O O . GLU A 1 102 ? -21.364 -0.961 6.747 1.00 97.00 102 GLU A O 1
ATOM 829 N N . VAL A 1 103 ? -19.149 -1.254 6.616 1.00 97.38 103 VAL A N 1
ATOM 830 C CA . VAL A 1 103 ? -19.100 -1.645 5.210 1.00 97.38 103 VAL A CA 1
ATOM 831 C C . VAL A 1 103 ? -19.789 -2.989 4.952 1.00 97.38 103 VAL A C 1
ATOM 833 O O . VAL A 1 103 ? -19.606 -3.963 5.689 1.00 97.38 103 VAL A O 1
ATOM 836 N N . THR A 1 104 ? -20.517 -3.073 3.840 1.00 97.00 104 THR A N 1
ATOM 837 C CA . THR A 1 104 ? -21.110 -4.319 3.339 1.00 97.00 104 THR A CA 1
ATOM 838 C C . THR A 1 104 ? -20.428 -4.810 2.059 1.00 97.00 104 THR A C 1
ATOM 840 O O . THR A 1 104 ? -19.548 -4.157 1.492 1.00 97.00 104 THR A O 1
ATOM 843 N N . ALA A 1 105 ? -20.816 -5.997 1.590 1.00 96.88 105 ALA A N 1
ATOM 844 C CA . ALA A 1 105 ? -20.338 -6.511 0.310 1.00 96.88 105 ALA A CA 1
ATOM 845 C C . ALA A 1 105 ? -20.805 -5.634 -0.868 1.00 96.88 105 ALA A C 1
ATOM 847 O O . ALA A 1 105 ? -20.049 -5.436 -1.817 1.00 96.88 105 ALA A O 1
ATOM 848 N N . GLU A 1 106 ? -22.010 -5.063 -0.789 1.00 97.06 106 GLU A N 1
ATOM 849 C CA . GLU A 1 106 ? -22.552 -4.139 -1.789 1.00 97.06 106 GLU A CA 1
ATOM 850 C C . GLU A 1 106 ? -21.730 -2.847 -1.874 1.00 97.06 106 GLU A C 1
ATOM 852 O O . GLU A 1 106 ? -21.416 -2.402 -2.975 1.00 97.06 106 GLU A O 1
ATOM 857 N N . ASP A 1 107 ? -21.285 -2.289 -0.740 1.00 97.69 107 ASP A N 1
ATOM 858 C CA . ASP A 1 107 ? -20.411 -1.105 -0.747 1.00 97.69 107 ASP A CA 1
ATOM 859 C C . ASP A 1 107 ? -19.086 -1.370 -1.476 1.00 97.69 107 ASP A C 1
ATOM 861 O O . ASP A 1 107 ? -18.549 -0.490 -2.152 1.00 97.69 107 ASP A O 1
ATOM 865 N N . LEU A 1 108 ? -18.546 -2.587 -1.351 1.00 97.25 108 LEU A N 1
ATOM 866 C CA . LEU A 1 108 ? -17.326 -2.982 -2.048 1.00 97.25 108 LEU A CA 1
ATOM 867 C C . LEU A 1 108 ? -17.550 -3.138 -3.560 1.00 97.25 108 LEU A C 1
ATOM 869 O O . LEU A 1 108 ? -16.660 -2.786 -4.335 1.00 97.25 108 LEU A O 1
ATOM 873 N N . LEU A 1 109 ? -18.714 -3.645 -3.979 1.00 96.25 109 LEU A N 1
ATOM 874 C CA . LEU A 1 109 ? -19.092 -3.740 -5.394 1.00 96.25 109 LEU A CA 1
ATOM 875 C C . LEU A 1 109 ? -19.274 -2.352 -6.013 1.00 96.25 109 LEU A C 1
ATOM 877 O O . LEU A 1 109 ? -18.739 -2.080 -7.086 1.00 96.25 109 LEU A O 1
ATOM 881 N N . ASP A 1 110 ? -19.951 -1.453 -5.305 1.00 97.06 110 ASP A N 1
ATOM 882 C CA . ASP A 1 110 ? -20.087 -0.059 -5.714 1.00 97.06 110 ASP A CA 1
ATOM 883 C C . ASP A 1 110 ? -18.730 0.645 -5.820 1.00 97.06 110 ASP A C 1
ATOM 885 O O . ASP A 1 110 ? -18.494 1.445 -6.729 1.00 97.06 110 ASP A O 1
ATOM 889 N N . PHE A 1 111 ? -17.826 0.363 -4.878 1.00 97.44 111 PHE A N 1
ATOM 890 C CA . PHE A 1 111 ? -16.473 0.895 -4.929 1.00 97.44 111 PHE A CA 1
ATOM 891 C C . PHE A 1 111 ? -15.705 0.349 -6.132 1.00 97.44 111 PHE A C 1
ATOM 893 O O . PHE A 1 111 ? -15.032 1.122 -6.813 1.00 97.44 111 PHE A O 1
ATOM 900 N N . GLU A 1 112 ? -15.820 -0.949 -6.436 1.00 97.00 112 GLU A N 1
ATOM 901 C CA . GLU A 1 112 ? -15.233 -1.525 -7.649 1.00 97.00 112 GLU A CA 1
ATOM 902 C C . GLU A 1 112 ? -15.741 -0.803 -8.902 1.00 97.00 112 GLU A C 1
ATOM 904 O O . GLU A 1 112 ? -14.930 -0.382 -9.736 1.00 97.00 112 GLU A O 1
ATOM 909 N N . ASP A 1 113 ? -17.059 -0.605 -9.007 1.00 96.62 113 ASP A N 1
ATOM 910 C CA . ASP A 1 113 ? -17.665 0.089 -10.140 1.00 96.62 113 ASP A CA 1
ATOM 911 C C . ASP A 1 113 ? -17.138 1.513 -10.288 1.00 96.62 113 ASP A C 1
ATOM 913 O O . ASP A 1 113 ? -16.632 1.901 -11.351 1.00 96.62 113 ASP A O 1
ATOM 917 N N . TRP A 1 114 ? -17.140 2.267 -9.188 1.00 96.81 114 TRP A N 1
ATOM 918 C CA . TRP A 1 114 ? -16.605 3.618 -9.166 1.00 96.81 114 TRP A CA 1
ATOM 919 C C . TRP A 1 114 ? -15.115 3.669 -9.532 1.00 96.81 114 TRP A C 1
ATOM 921 O O . TRP A 1 114 ? -14.669 4.575 -10.243 1.00 96.81 114 TRP A O 1
ATOM 931 N N . ARG A 1 115 ? -14.316 2.694 -9.089 1.00 95.81 115 ARG A N 1
ATOM 932 C CA . ARG A 1 115 ? -12.875 2.639 -9.371 1.00 95.81 115 ARG A CA 1
ATOM 933 C C . ARG A 1 115 ? -12.558 2.278 -10.813 1.00 95.81 115 ARG A C 1
ATOM 935 O O . ARG A 1 115 ? -11.543 2.758 -11.327 1.00 95.81 115 ARG A O 1
ATOM 942 N N . ARG A 1 116 ? -13.361 1.428 -11.452 1.00 94.94 116 ARG A N 1
ATOM 943 C CA . ARG A 1 116 ? -12.993 0.792 -12.727 1.00 94.94 116 ARG A CA 1
ATOM 944 C C . ARG A 1 116 ? -13.775 1.304 -13.924 1.00 94.94 116 ARG A C 1
ATOM 946 O O . ARG A 1 116 ? -13.180 1.452 -14.991 1.00 94.94 116 ARG A O 1
ATOM 953 N N . TRP A 1 117 ? -15.064 1.586 -13.767 1.00 94.69 117 TRP A N 1
ATOM 954 C CA . TRP A 1 117 ? -15.959 1.811 -14.906 1.00 94.69 117 TRP A CA 1
ATOM 955 C C . TRP A 1 117 ? -16.699 3.142 -14.844 1.00 94.69 117 TRP A C 1
ATOM 957 O O . TRP A 1 117 ? -16.914 3.753 -15.890 1.00 94.69 117 TRP A O 1
ATOM 967 N N . SER A 1 118 ? -17.012 3.643 -13.649 1.00 94.88 118 SER A N 1
ATOM 968 C CA . SER A 1 118 ? -17.846 4.834 -13.514 1.00 94.88 118 SER A CA 1
ATOM 969 C C . SER A 1 118 ? -17.242 6.074 -14.198 1.00 94.88 118 SER A C 1
ATOM 971 O O . SER A 1 118 ? -16.089 6.445 -13.935 1.00 94.88 118 SER A O 1
ATOM 973 N N . PRO A 1 119 ? -18.019 6.794 -15.033 1.00 92.56 119 PRO A N 1
ATOM 974 C CA . PRO A 1 119 ? -17.570 8.036 -15.657 1.00 92.56 119 PRO A CA 1
ATOM 975 C C . PRO A 1 119 ? -17.328 9.152 -14.633 1.00 92.56 119 PRO A C 1
ATOM 977 O O . PRO A 1 119 ? -16.549 10.062 -14.904 1.00 92.56 119 PRO A O 1
ATOM 980 N N . ARG A 1 120 ? -17.942 9.056 -13.443 1.00 90.44 120 ARG A N 1
ATOM 981 C CA . ARG A 1 120 ? -17.783 10.016 -12.339 1.00 90.44 120 ARG A CA 1
ATOM 982 C C . ARG A 1 120 ? -16.381 10.001 -11.731 1.00 90.44 120 ARG A C 1
ATOM 984 O O . ARG A 1 120 ? -16.010 10.952 -11.054 1.00 90.44 120 ARG A O 1
ATOM 991 N N . ASN A 1 121 ? -15.607 8.941 -11.961 1.00 92.19 121 ASN A N 1
ATOM 992 C CA . ASN A 1 121 ? -14.209 8.881 -11.569 1.00 92.19 121 ASN A CA 1
ATOM 993 C C . ASN A 1 121 ? -13.320 9.259 -12.765 1.00 92.19 121 ASN A C 1
ATOM 995 O O . ASN A 1 121 ? -13.176 8.450 -13.684 1.00 92.19 121 ASN A O 1
ATOM 999 N N . PRO A 1 122 ? -12.692 10.447 -12.795 1.00 89.50 122 PRO A N 1
ATOM 1000 C CA . PRO A 1 122 ? -11.788 10.813 -13.885 1.00 89.50 122 PRO A CA 1
ATOM 1001 C C . PRO A 1 122 ? -10.504 9.965 -13.896 1.00 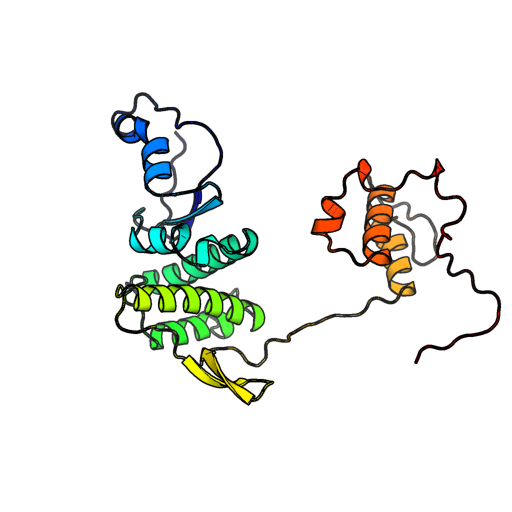89.50 122 PRO A C 1
ATOM 1003 O O . PRO A 1 122 ? -9.859 9.841 -14.934 1.00 89.50 122 PRO A O 1
ATOM 1006 N N . GLN A 1 123 ? -10.147 9.344 -12.767 1.00 92.44 123 GLN A N 1
ATOM 1007 C CA . GLN A 1 123 ? -8.937 8.540 -12.577 1.00 92.44 123 GLN A CA 1
ATOM 1008 C C . GLN A 1 123 ? -9.269 7.050 -12.378 1.00 92.44 123 GLN A C 1
ATOM 1010 O O . GLN A 1 123 ? -8.826 6.399 -11.419 1.00 92.44 123 GLN A O 1
ATOM 1015 N N . ARG A 1 124 ? -10.058 6.495 -13.309 1.00 95.19 124 ARG A N 1
ATOM 1016 C CA . ARG A 1 124 ? -10.329 5.050 -13.370 1.00 95.19 124 ARG A CA 1
ATOM 1017 C C . ARG A 1 124 ? -9.033 4.250 -13.455 1.00 95.19 124 ARG A C 1
ATOM 1019 O O . ARG A 1 124 ? -8.062 4.664 -14.091 1.00 95.19 124 ARG A O 1
ATOM 1026 N N . ILE A 1 125 ? -9.032 3.076 -12.835 1.00 95.19 125 ILE A N 1
ATOM 1027 C CA . ILE A 1 125 ? -7.858 2.205 -12.763 1.00 95.19 125 ILE A CA 1
ATOM 1028 C C . ILE A 1 125 ? -8.020 0.907 -13.538 1.00 95.19 125 ILE A C 1
ATOM 1030 O O . ILE A 1 125 ? -9.105 0.351 -13.681 1.00 95.19 125 ILE A O 1
ATOM 1034 N N . GLY A 1 126 ? -6.877 0.385 -13.979 1.00 93.06 126 GLY A N 1
ATOM 1035 C CA . GLY A 1 126 ? -6.782 -0.957 -14.528 1.00 93.06 126 GLY A CA 1
ATOM 1036 C C . GLY A 1 126 ? -6.795 -2.050 -13.456 1.00 93.06 126 GLY A C 1
ATOM 1037 O O . GLY A 1 126 ? -6.551 -1.837 -12.265 1.00 93.06 126 GLY A O 1
ATOM 1038 N N . SER A 1 127 ? -6.988 -3.269 -13.934 1.00 93.69 127 SER A N 1
ATOM 1039 C CA . SER A 1 127 ? -7.223 -4.487 -13.155 1.00 93.69 127 SER A CA 1
ATOM 1040 C C . SER A 1 127 ? -6.097 -4.842 -12.177 1.00 93.69 127 SER A C 1
ATOM 1042 O O . SER A 1 127 ? -6.360 -5.347 -11.088 1.00 93.69 127 SER A O 1
ATOM 1044 N N . SER A 1 128 ? -4.836 -4.535 -12.504 1.00 92.31 128 SER A N 1
ATOM 1045 C CA . SER A 1 128 ? -3.698 -4.793 -11.604 1.00 92.31 128 SER A CA 1
ATOM 1046 C C . SER A 1 128 ? -3.716 -3.906 -10.358 1.00 92.31 128 SER A C 1
ATOM 1048 O O . SER A 1 128 ? -3.429 -4.378 -9.259 1.00 92.31 128 SER A O 1
ATOM 1050 N N . LYS A 1 129 ? -4.076 -2.628 -10.516 1.00 94.62 129 LYS A N 1
ATOM 1051 C CA . LYS A 1 129 ? -4.195 -1.682 -9.402 1.00 94.62 129 LYS A CA 1
ATOM 1052 C C . LYS A 1 129 ? -5.424 -2.010 -8.552 1.00 94.62 129 LYS A C 1
ATOM 1054 O O . LYS A 1 129 ? -5.302 -2.018 -7.333 1.00 94.62 129 LYS A O 1
ATOM 1059 N N . TRP A 1 130 ? -6.533 -2.411 -9.177 1.00 96.62 130 TRP A N 1
ATOM 1060 C CA . TRP A 1 130 ? -7.720 -2.880 -8.455 1.00 96.62 130 TRP A CA 1
ATOM 1061 C C . TRP A 1 130 ? -7.407 -4.110 -7.602 1.00 96.62 130 TRP A C 1
ATOM 1063 O O . TRP A 1 130 ? -7.669 -4.127 -6.407 1.00 96.62 130 TRP A O 1
ATOM 1073 N N . ASN A 1 131 ? -6.745 -5.114 -8.183 1.00 95.94 131 ASN A N 1
ATOM 1074 C CA . ASN A 1 131 ? -6.363 -6.320 -7.450 1.00 95.94 131 ASN A CA 1
ATOM 1075 C C . ASN A 1 131 ? -5.441 -6.027 -6.253 1.00 95.94 131 ASN A C 1
ATOM 1077 O O . ASN A 1 131 ? -5.462 -6.781 -5.280 1.00 95.94 131 ASN A O 1
ATOM 1081 N N . ARG A 1 132 ? -4.644 -4.950 -6.303 1.00 96.12 132 ARG A N 1
ATOM 1082 C CA . ARG A 1 132 ? -3.839 -4.492 -5.164 1.00 96.12 132 ARG A CA 1
ATOM 1083 C C . ARG A 1 132 ? -4.700 -3.840 -4.082 1.00 96.12 132 ARG A C 1
ATOM 1085 O O . ARG A 1 132 ? -4.559 -4.220 -2.923 1.00 96.12 132 ARG A O 1
ATOM 1092 N N . GLU A 1 133 ? -5.590 -2.922 -4.458 1.00 97.62 133 GLU A N 1
ATOM 1093 C CA . GLU A 1 133 ? -6.542 -2.288 -3.532 1.00 97.62 133 GLU A CA 1
ATOM 1094 C C . GLU A 1 133 ? -7.395 -3.362 -2.832 1.00 97.62 133 GLU A C 1
ATOM 1096 O O . GLU A 1 133 ? -7.435 -3.433 -1.604 1.00 97.62 133 GLU A O 1
ATOM 1101 N N . LEU A 1 134 ? -7.942 -4.313 -3.595 1.00 97.88 134 LEU A N 1
ATOM 1102 C CA . LEU A 1 134 ? -8.701 -5.449 -3.072 1.00 97.88 134 LEU A CA 1
ATOM 1103 C C . LEU A 1 134 ? -7.872 -6.350 -2.142 1.00 97.88 134 LEU A C 1
ATOM 1105 O O . LEU A 1 134 ? -8.399 -6.883 -1.167 1.00 97.88 134 LEU A O 1
ATOM 1109 N N . ALA A 1 135 ? -6.573 -6.530 -2.401 1.00 97.50 135 ALA A N 1
ATOM 1110 C CA . ALA A 1 135 ? -5.694 -7.291 -1.514 1.00 97.50 135 ALA A CA 1
ATOM 1111 C C . ALA A 1 135 ? -5.453 -6.578 -0.171 1.00 97.50 135 ALA A C 1
ATOM 1113 O O . ALA A 1 135 ? -5.390 -7.250 0.864 1.00 97.50 135 ALA A O 1
ATOM 1114 N N . ALA A 1 136 ? -5.348 -5.245 -0.175 1.00 98.00 136 ALA A N 1
ATOM 1115 C CA . ALA A 1 136 ? -5.261 -4.442 1.043 1.00 98.00 136 ALA A CA 1
ATOM 1116 C C . ALA A 1 136 ? -6.551 -4.558 1.872 1.00 98.00 136 ALA A C 1
ATOM 1118 O O . ALA A 1 136 ? -6.486 -4.876 3.062 1.00 98.00 136 ALA A O 1
ATOM 1119 N N . LEU A 1 137 ? -7.713 -4.415 1.222 1.00 98.25 137 LEU A N 1
ATOM 1120 C CA . LEU A 1 137 ? -9.034 -4.546 1.848 1.00 98.25 137 LEU A CA 1
ATOM 1121 C C . LEU A 1 137 ? -9.254 -5.950 2.417 1.00 98.25 137 LEU A C 1
ATOM 1123 O O . LEU A 1 137 ? -9.575 -6.099 3.594 1.00 98.25 137 LEU A O 1
ATOM 1127 N N . ARG A 1 138 ? -8.981 -6.998 1.627 1.00 97.81 138 ARG A N 1
ATOM 1128 C CA . ARG A 1 138 ? -9.069 -8.398 2.079 1.00 97.81 138 ARG A CA 1
ATOM 1129 C C . ARG A 1 138 ? -8.247 -8.622 3.343 1.00 97.81 138 ARG A C 1
ATOM 1131 O O . ARG A 1 138 ? -8.691 -9.315 4.254 1.00 97.81 138 ARG A O 1
ATOM 1138 N N . ARG A 1 139 ? -7.037 -8.057 3.402 1.00 97.81 139 ARG A N 1
ATOM 1139 C CA . ARG A 1 139 ? -6.149 -8.202 4.560 1.00 97.81 139 ARG A CA 1
ATOM 1140 C C . ARG A 1 139 ? -6.727 -7.534 5.805 1.00 97.81 139 ARG A C 1
ATOM 1142 O O . ARG A 1 139 ? -6.722 -8.173 6.856 1.00 97.81 139 ARG A O 1
ATOM 1149 N N . LEU A 1 140 ? -7.211 -6.297 5.680 1.00 98.31 140 LEU A N 1
ATOM 1150 C CA . LEU A 1 140 ? -7.823 -5.556 6.782 1.00 98.31 140 LEU A CA 1
ATOM 1151 C C . LEU A 1 140 ? -9.048 -6.298 7.316 1.00 98.31 140 LEU A C 1
ATOM 1153 O O . LEU A 1 140 ? -9.102 -6.629 8.497 1.00 98.31 140 LEU A O 1
ATOM 1157 N N . TYR A 1 141 ? -9.999 -6.621 6.443 1.00 98.25 141 TYR A N 1
ATOM 1158 C CA . TYR A 1 141 ? -11.275 -7.181 6.871 1.00 98.25 141 TYR A CA 1
ATOM 1159 C C . TYR A 1 141 ? -11.166 -8.617 7.377 1.00 98.25 141 TYR A C 1
ATOM 1161 O O . TYR A 1 141 ? -11.812 -8.970 8.362 1.00 98.25 141 TYR A O 1
ATOM 1169 N N . LYS A 1 142 ? -10.262 -9.427 6.810 1.00 97.50 142 LYS A N 1
ATOM 1170 C CA . LYS A 1 142 ? -9.942 -10.743 7.379 1.00 97.50 142 LYS A CA 1
ATOM 1171 C C . LYS A 1 142 ? -9.369 -10.625 8.794 1.00 97.50 142 LYS A C 1
ATOM 1173 O O . LYS A 1 142 ? -9.700 -11.435 9.659 1.00 97.50 142 LYS A O 1
ATOM 1178 N N . TRP A 1 143 ? -8.515 -9.630 9.042 1.00 98.12 143 TRP A N 1
ATOM 1179 C CA . TRP A 1 143 ? -7.997 -9.358 10.383 1.00 98.12 143 TRP A CA 1
ATOM 1180 C C . TRP A 1 143 ? -9.096 -8.851 11.330 1.00 98.12 143 TRP A C 1
ATOM 1182 O O . TRP A 1 143 ? -9.182 -9.343 12.454 1.00 98.12 143 TRP A O 1
ATOM 1192 N N . ALA A 1 144 ? -9.962 -7.941 10.875 1.00 98.12 144 ALA A N 1
ATOM 1193 C CA . ALA A 1 144 ? -11.034 -7.361 11.683 1.00 98.12 144 ALA A CA 1
ATOM 1194 C C . ALA A 1 144 ? -12.043 -8.424 12.145 1.00 98.12 144 ALA A C 1
ATOM 1196 O O . ALA A 1 144 ? -12.379 -8.473 13.328 1.00 98.12 144 ALA A O 1
ATOM 1197 N N . VAL A 1 145 ? -12.441 -9.335 11.249 1.00 97.94 145 VAL A N 1
ATOM 1198 C CA . VAL A 1 145 ? -13.283 -10.495 11.592 1.00 97.94 145 VAL A CA 1
ATOM 1199 C C . VAL A 1 145 ? -12.565 -11.427 12.568 1.00 97.94 145 VAL A C 1
ATOM 1201 O O . VAL A 1 145 ? -13.131 -11.812 13.588 1.00 97.94 145 VAL A O 1
ATOM 1204 N N . GLY A 1 146 ? -11.284 -11.733 12.329 1.00 97.38 146 GLY A N 1
ATOM 1205 C CA . GLY A 1 146 ? -10.486 -12.555 13.246 1.00 97.38 146 GLY A CA 1
ATOM 1206 C C . GLY A 1 146 ? -10.350 -11.960 14.656 1.00 97.38 146 GLY A C 1
ATOM 1207 O O . GLY A 1 146 ? -10.225 -12.701 15.630 1.00 97.38 146 GLY A O 1
ATOM 1208 N N . LYS A 1 147 ? -10.406 -10.629 14.781 1.00 97.44 147 LYS A N 1
ATOM 1209 C CA . LYS A 1 147 ? -10.427 -9.897 16.058 1.00 97.44 147 LYS A CA 1
ATOM 1210 C C . LYS A 1 147 ? -11.832 -9.628 16.603 1.00 97.44 147 LYS A C 1
ATOM 1212 O O . LYS A 1 147 ? -11.938 -9.054 17.681 1.00 97.44 147 LYS A O 1
ATOM 1217 N N . ARG A 1 148 ? -12.884 -10.072 15.904 1.00 97.12 148 ARG A N 1
ATOM 1218 C CA . ARG A 1 148 ? -14.300 -9.832 16.234 1.00 97.12 148 ARG A CA 1
ATOM 1219 C C . ARG A 1 148 ? -14.687 -8.349 16.272 1.00 97.12 148 ARG A C 1
ATOM 1221 O O . ARG A 1 148 ? -15.663 -7.989 16.916 1.00 97.12 148 ARG A O 1
ATOM 1228 N N . TYR A 1 149 ? -13.942 -7.493 15.572 1.00 97.06 149 TYR A N 1
ATOM 1229 C CA . TYR A 1 149 ? -14.344 -6.099 15.351 1.00 97.06 149 TYR A CA 1
ATOM 1230 C C . TYR A 1 149 ? -15.446 -5.981 14.300 1.00 97.06 149 TYR A C 1
ATOM 1232 O O . TYR A 1 149 ? -16.153 -4.984 14.274 1.00 97.06 149 TYR A O 1
ATOM 1240 N N . MET A 1 150 ? -15.596 -7.007 13.462 1.00 96.94 150 MET A N 1
ATOM 1241 C CA . MET A 1 150 ? -16.699 -7.157 12.524 1.00 96.94 150 MET A CA 1
ATOM 1242 C C . MET A 1 150 ? -17.188 -8.602 12.543 1.00 96.94 150 MET A C 1
ATOM 1244 O O . MET A 1 150 ? -16.395 -9.525 12.733 1.00 96.94 150 MET A O 1
ATOM 1248 N N . ALA A 1 151 ? -18.486 -8.798 12.319 1.00 95.75 151 ALA A N 1
ATOM 1249 C CA . ALA A 1 151 ? -19.072 -10.133 12.231 1.00 95.75 151 ALA A CA 1
ATOM 1250 C C . ALA A 1 151 ? -18.733 -10.824 10.901 1.00 95.75 151 ALA A C 1
ATOM 1252 O O . ALA A 1 151 ? -18.444 -12.019 10.874 1.00 95.75 151 ALA A O 1
ATOM 1253 N N . VAL A 1 152 ? -18.746 -10.068 9.799 1.00 95.62 152 VAL A N 1
ATOM 1254 C CA . VAL A 1 152 ? -18.576 -10.581 8.433 1.00 95.62 152 VAL A CA 1
ATOM 1255 C C . VAL A 1 152 ? -17.645 -9.657 7.649 1.00 95.62 152 VAL A C 1
ATOM 1257 O O . VAL A 1 152 ? -17.637 -8.447 7.856 1.00 95.62 152 VAL A O 1
ATOM 1260 N N . SER A 1 153 ? -16.834 -10.230 6.757 1.00 96.69 153 SER A N 1
ATOM 1261 C CA . SER A 1 153 ? -15.960 -9.470 5.857 1.00 96.69 153 SER A CA 1
ATOM 1262 C C . SER A 1 153 ? -16.749 -9.006 4.623 1.00 96.69 153 SER A C 1
ATOM 1264 O O . SER A 1 153 ? -17.374 -9.855 3.987 1.00 96.69 153 SER A O 1
ATOM 1266 N N . PRO A 1 154 ? -16.660 -7.727 4.204 1.00 96.94 154 PRO A N 1
ATOM 1267 C CA . PRO A 1 154 ? -17.255 -7.251 2.949 1.00 96.94 154 PRO A CA 1
ATOM 1268 C C . PRO A 1 154 ? -16.592 -7.876 1.713 1.00 96.94 154 PRO A C 1
ATOM 1270 O O . PRO A 1 154 ? -17.182 -7.943 0.638 1.00 96.94 154 PRO A O 1
ATOM 1273 N N . VAL A 1 155 ? -15.349 -8.358 1.842 1.00 97.25 155 VAL A N 1
ATOM 1274 C CA . VAL A 1 155 ? -14.672 -9.081 0.765 1.00 97.25 155 VAL A CA 1
ATOM 1275 C C . VAL A 1 155 ? -15.212 -10.503 0.720 1.00 97.25 155 VAL A C 1
ATOM 1277 O O . VAL A 1 155 ? -14.746 -11.366 1.466 1.00 97.25 155 VAL A O 1
ATOM 1280 N N . VAL A 1 156 ? -16.178 -10.734 -0.170 1.00 95.56 156 VAL A N 1
ATOM 1281 C CA . VAL A 1 156 ? -16.719 -12.066 -0.451 1.00 95.56 156 VAL A CA 1
ATOM 1282 C C . VAL A 1 156 ? -15.625 -12.931 -1.064 1.00 95.56 156 VAL A C 1
ATOM 1284 O O . VAL A 1 156 ? -14.976 -12.554 -2.046 1.00 95.56 156 VAL A O 1
ATOM 1287 N N . GLU A 1 157 ? -15.413 -14.102 -0.480 1.00 94.19 157 GLU A N 1
ATOM 1288 C CA . GLU A 1 157 ? -14.451 -15.084 -0.960 1.00 94.19 157 GLU A CA 1
ATOM 1289 C C . GLU A 1 157 ? -15.168 -16.218 -1.696 1.00 94.19 157 GLU A C 1
ATOM 1291 O O . GLU A 1 157 ? -16.283 -16.601 -1.354 1.00 94.19 157 GLU A O 1
ATOM 1296 N N . ARG A 1 158 ? -14.515 -16.758 -2.723 1.00 92.00 158 ARG A N 1
ATOM 1297 C CA . ARG A 1 158 ? -14.939 -17.970 -3.422 1.00 92.00 158 ARG A CA 1
ATOM 1298 C C . ARG A 1 158 ? -13.779 -18.940 -3.493 1.00 92.00 158 ARG A C 1
ATOM 1300 O O . ARG A 1 158 ? -12.621 -18.526 -3.612 1.00 92.00 158 ARG A O 1
ATOM 1307 N N . GLU A 1 159 ? -14.087 -20.223 -3.467 1.00 93.12 159 GLU A N 1
ATOM 1308 C CA . GLU A 1 159 ? -13.065 -21.247 -3.594 1.00 93.12 159 GLU A CA 1
ATOM 1309 C C . GLU A 1 159 ? -12.774 -21.547 -5.066 1.00 93.12 159 GLU A C 1
ATOM 1311 O O . GLU A 1 159 ? -13.667 -21.579 -5.916 1.00 93.12 159 GLU A O 1
ATOM 1316 N N . VAL A 1 160 ? -11.495 -21.726 -5.385 1.00 89.31 160 VAL A N 1
ATOM 1317 C CA . VAL A 1 160 ? -11.031 -22.115 -6.717 1.00 89.31 160 VAL A CA 1
ATOM 1318 C C . VAL A 1 160 ? -9.962 -23.189 -6.601 1.00 89.31 160 VAL A C 1
ATOM 1320 O O . VAL A 1 160 ? -9.164 -23.183 -5.664 1.00 89.31 160 VAL A O 1
ATOM 1323 N N . MET A 1 161 ? -9.909 -24.080 -7.588 1.00 88.81 161 MET A N 1
ATOM 1324 C CA . MET A 1 161 ? -8.825 -25.050 -7.706 1.00 88.81 161 MET A CA 1
ATOM 1325 C C . MET A 1 161 ? -7.514 -24.329 -8.026 1.00 88.81 161 MET A C 1
ATOM 1327 O O . MET A 1 161 ? -7.384 -23.629 -9.033 1.00 88.81 161 MET A O 1
ATOM 1331 N N . GLY A 1 162 ? -6.545 -24.482 -7.133 1.00 86.31 162 GLY A N 1
ATOM 1332 C CA . GLY A 1 162 ? -5.183 -24.014 -7.298 1.00 86.31 162 GLY A CA 1
ATOM 1333 C C . GLY A 1 162 ? -4.422 -24.825 -8.342 1.00 86.31 162 GLY A C 1
ATOM 1334 O O . GLY A 1 162 ? -4.831 -25.906 -8.763 1.00 86.31 162 GLY A O 1
ATOM 1335 N N . ARG A 1 163 ? -3.252 -24.313 -8.737 1.00 83.69 163 ARG A N 1
ATOM 1336 C CA . ARG A 1 163 ? -2.393 -24.947 -9.750 1.00 83.69 163 ARG A CA 1
ATOM 1337 C C . ARG A 1 163 ? -1.949 -26.369 -9.374 1.00 83.69 163 ARG A C 1
ATOM 1339 O O . ARG A 1 163 ? -1.672 -27.157 -10.268 1.00 83.69 163 ARG A O 1
ATOM 1346 N N . HIS A 1 164 ? -1.876 -26.683 -8.081 1.00 86.62 164 HIS A N 1
ATOM 1347 C CA . HIS A 1 164 ? -1.458 -27.990 -7.566 1.00 86.62 164 HIS A CA 1
ATOM 1348 C C . HIS A 1 164 ? -2.641 -28.811 -7.024 1.00 86.62 164 HIS A C 1
ATOM 1350 O O . HIS A 1 164 ? -2.443 -29.707 -6.212 1.00 86.62 164 HIS A O 1
ATOM 1356 N N . GLY A 1 165 ? -3.871 -28.499 -7.449 1.00 87.00 165 GLY A N 1
ATOM 1357 C CA . GLY A 1 165 ? -5.070 -29.247 -7.066 1.00 87.00 165 GLY A CA 1
ATOM 1358 C C . GLY A 1 165 ? -5.630 -28.917 -5.679 1.00 87.00 165 GLY A C 1
ATOM 1359 O O . GLY A 1 165 ? -6.628 -29.501 -5.278 1.00 87.00 165 GLY A O 1
ATOM 1360 N N . GLN A 1 166 ? -5.030 -27.979 -4.942 1.00 91.50 166 GLN A N 1
ATOM 1361 C CA . GLN A 1 166 ? -5.547 -27.544 -3.647 1.00 91.50 166 GLN A CA 1
ATOM 1362 C C . GLN A 1 166 ? -6.676 -26.518 -3.807 1.00 91.50 166 GLN A C 1
ATOM 1364 O O . GLN A 1 166 ? -6.571 -25.620 -4.641 1.00 91.50 166 GLN A O 1
ATOM 1369 N N . MET A 1 167 ? -7.718 -26.587 -2.976 1.00 89.19 167 MET A N 1
ATOM 1370 C CA . MET A 1 167 ? -8.730 -25.527 -2.912 1.00 89.19 167 MET A CA 1
ATOM 1371 C C . MET A 1 167 ? -8.120 -24.266 -2.288 1.00 89.19 167 MET A C 1
ATOM 1373 O O . MET A 1 167 ? -7.569 -24.302 -1.188 1.00 89.19 167 MET A O 1
ATOM 1377 N N . ILE A 1 168 ? -8.188 -23.141 -3.001 1.00 91.12 168 ILE A N 1
ATOM 1378 C CA . ILE A 1 168 ? -7.696 -21.839 -2.540 1.00 91.12 168 ILE A CA 1
ATOM 1379 C C . ILE A 1 168 ? -8.863 -20.862 -2.495 1.00 91.12 168 ILE A C 1
ATOM 1381 O O . ILE A 1 168 ? -9.578 -20.682 -3.479 1.00 91.12 168 ILE A O 1
ATOM 1385 N N . SER A 1 169 ? -8.999 -20.156 -1.377 1.00 91.62 169 SER A N 1
ATOM 1386 C CA . SER A 1 169 ? -9.919 -19.028 -1.275 1.00 91.62 169 SER A CA 1
ATOM 1387 C C . SER A 1 169 ? -9.353 -17.780 -1.976 1.00 91.62 169 SER A C 1
ATOM 1389 O O . SER A 1 169 ? -8.257 -17.287 -1.654 1.00 91.62 169 SER A O 1
ATOM 1391 N N . VAL A 1 170 ? -10.123 -17.221 -2.910 1.00 91.44 170 VAL A N 1
ATOM 1392 C CA . VAL A 1 170 ? -9.819 -15.971 -3.620 1.00 91.44 170 VAL A CA 1
ATOM 1393 C C . VAL A 1 170 ? -10.982 -14.980 -3.511 1.00 91.44 170 VAL A C 1
ATOM 1395 O O . VAL A 1 170 ? -12.134 -15.407 -3.488 1.00 91.44 170 VAL A O 1
ATOM 1398 N N . PRO A 1 171 ? -10.729 -13.657 -3.499 1.00 93.56 171 PRO A N 1
ATOM 1399 C CA . PRO A 1 171 ? -11.806 -12.673 -3.555 1.00 93.56 171 PRO A CA 1
ATOM 1400 C C . PRO A 1 171 ? -12.656 -12.858 -4.812 1.00 93.56 171 PRO A C 1
ATOM 1402 O O . PRO A 1 171 ? -12.114 -12.994 -5.914 1.00 93.56 171 PRO A O 1
ATOM 1405 N N . ALA A 1 172 ? -13.977 -12.839 -4.657 1.00 92.25 172 ALA A N 1
ATOM 1406 C CA . ALA A 1 172 ? -14.922 -12.947 -5.762 1.00 92.25 172 ALA A CA 1
ATOM 1407 C C . ALA A 1 172 ? -14.767 -11.774 -6.747 1.00 92.25 172 ALA A C 1
ATOM 1409 O O . ALA A 1 172 ? -14.689 -12.008 -7.951 1.00 92.25 172 ALA A O 1
ATOM 1410 N N . ALA A 1 173 ? -14.576 -10.558 -6.221 1.00 91.81 173 ALA A N 1
ATOM 1411 C CA . ALA A 1 173 ? -14.346 -9.315 -6.967 1.00 91.81 173 ALA A CA 1
ATOM 1412 C C . ALA A 1 173 ? -12.947 -9.203 -7.617 1.00 91.81 173 ALA A C 1
ATOM 1414 O O . ALA A 1 173 ? -12.557 -8.158 -8.134 1.00 91.81 173 ALA A O 1
ATOM 1415 N N . ARG A 1 174 ? -12.119 -10.258 -7.576 1.00 91.44 174 ARG A N 1
ATOM 1416 C CA . ARG A 1 174 ? -10.783 -10.216 -8.185 1.00 91.44 174 ARG A CA 1
ATOM 1417 C C . ARG A 1 174 ? -10.900 -10.104 -9.707 1.00 91.44 174 ARG A C 1
ATOM 1419 O O . ARG A 1 174 ? -11.430 -11.002 -10.363 1.00 91.44 174 ARG A O 1
ATOM 1426 N N . ALA A 1 175 ? -10.299 -9.062 -10.277 1.00 90.75 175 ALA A N 1
ATOM 1427 C CA . ALA A 1 175 ? -10.251 -8.870 -11.719 1.00 90.75 175 ALA A CA 1
ATOM 1428 C C . ALA A 1 175 ? -9.408 -9.959 -12.398 1.00 90.75 175 ALA A C 1
ATOM 1430 O O . ALA A 1 175 ? -8.253 -10.198 -12.021 1.00 90.75 175 ALA A O 1
ATOM 1431 N N . LYS A 1 176 ? -9.991 -10.604 -13.415 1.00 86.12 176 LYS A N 1
ATOM 1432 C CA . LYS A 1 176 ? -9.390 -11.726 -14.160 1.00 86.12 176 LYS A CA 1
ATOM 1433 C C . LYS A 1 176 ? -8.506 -11.276 -15.324 1.00 86.12 176 LYS A C 1
ATOM 1435 O O . LYS A 1 176 ? -7.617 -12.005 -15.739 1.00 86.12 176 LYS A O 1
ATOM 1440 N N . ASP A 1 177 ? -8.742 -10.074 -15.829 1.00 84.56 177 ASP A N 1
ATOM 1441 C CA . ASP A 1 177 ? -8.088 -9.469 -16.991 1.00 84.56 177 ASP A CA 1
ATOM 1442 C C . ASP A 1 177 ? -6.788 -8.721 -16.635 1.00 84.56 177 ASP A C 1
ATOM 1444 O O . ASP A 1 177 ? -6.132 -8.131 -17.496 1.00 84.56 177 ASP A O 1
ATOM 1448 N N . ALA A 1 178 ? -6.377 -8.756 -15.363 1.00 80.00 178 ALA A N 1
ATOM 1449 C CA . ALA A 1 178 ? -5.085 -8.237 -14.941 1.00 80.00 178 ALA A CA 1
ATOM 1450 C C . ALA A 1 178 ? -3.956 -9.053 -15.585 1.00 80.00 178 ALA A C 1
ATOM 1452 O O . ALA A 1 178 ? -3.707 -10.202 -15.214 1.00 80.00 178 ALA A O 1
ATOM 1453 N N . ARG A 1 179 ? -3.241 -8.448 -16.539 1.00 72.12 179 ARG A N 1
ATOM 1454 C CA . ARG A 1 179 ? -2.048 -9.065 -17.127 1.00 72.12 179 ARG A CA 1
ATOM 1455 C C . ARG A 1 179 ? -0.987 -9.239 -16.044 1.00 72.12 179 ARG A C 1
ATOM 1457 O O . ARG A 1 179 ? -0.599 -8.268 -15.395 1.00 72.12 179 ARG A O 1
ATOM 1464 N N . ALA A 1 180 ? -0.504 -10.471 -15.882 1.00 64.56 180 ALA A N 1
ATOM 1465 C CA . ALA A 1 180 ? 0.569 -10.790 -14.941 1.00 64.56 180 ALA A CA 1
ATOM 1466 C C . ALA A 1 180 ? 1.869 -10.044 -15.285 1.00 64.56 180 ALA A C 1
ATOM 1468 O O . ALA A 1 180 ? 2.630 -9.672 -14.396 1.00 64.56 180 ALA A O 1
ATOM 1469 N N . SER A 1 181 ? 2.099 -9.785 -16.573 1.00 64.94 181 SER A N 1
ATOM 1470 C CA . SER A 1 181 ? 3.221 -8.995 -17.057 1.00 64.94 181 SER A CA 1
ATOM 1471 C C . SER A 1 181 ? 2.892 -8.375 -18.423 1.00 64.94 181 SER A C 1
ATOM 1473 O O . SER A 1 181 ? 2.166 -8.951 -19.231 1.00 64.94 181 SER A O 1
ATOM 1475 N N . ASN A 1 182 ? 3.400 -7.167 -18.675 1.00 64.19 182 ASN A N 1
ATOM 1476 C CA . ASN A 1 182 ? 3.423 -6.540 -20.001 1.00 64.19 182 ASN A CA 1
ATOM 1477 C C . ASN A 1 182 ? 4.881 -6.234 -20.360 1.00 64.19 182 ASN A C 1
ATOM 1479 O O . ASN A 1 182 ? 5.271 -5.079 -20.528 1.00 64.19 182 ASN A O 1
ATOM 1483 N N . VAL A 1 183 ? 5.715 -7.275 -20.340 1.00 69.00 183 VAL A N 1
ATOM 1484 C CA . VAL A 1 183 ? 7.149 -7.135 -20.601 1.00 69.00 183 VAL A CA 1
ATOM 1485 C C . VAL A 1 183 ? 7.340 -7.007 -22.104 1.00 69.00 183 VAL A C 1
ATOM 1487 O O . VAL A 1 183 ? 7.135 -7.958 -22.853 1.00 69.00 183 VAL A O 1
ATOM 1490 N N . LYS A 1 184 ? 7.732 -5.811 -22.541 1.00 77.25 184 LYS A N 1
ATOM 1491 C CA . LYS A 1 184 ? 8.307 -5.611 -23.868 1.00 77.25 184 LYS A CA 1
ATOM 1492 C C . LYS A 1 184 ? 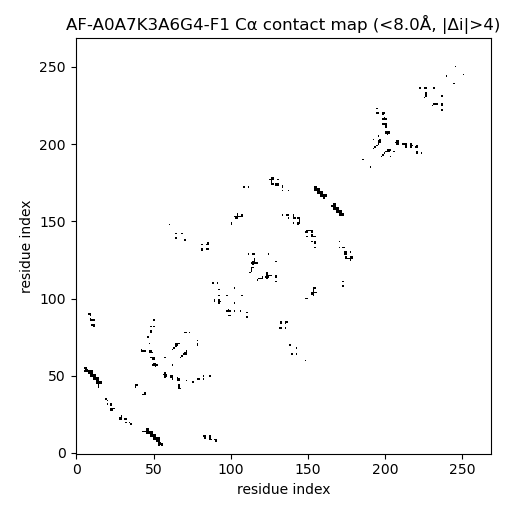9.804 -5.865 -23.750 1.00 77.25 184 LYS A C 1
ATOM 1494 O O . LYS A 1 184 ? 10.491 -5.146 -23.029 1.00 77.25 184 LYS A O 1
ATOM 1499 N N . TRP A 1 185 ? 10.288 -6.906 -24.414 1.00 82.06 185 TRP A N 1
ATOM 1500 C CA . TRP A 1 185 ? 11.707 -7.244 -24.411 1.00 82.06 185 TRP A CA 1
ATOM 1501 C C . TRP A 1 185 ? 12.501 -6.216 -25.215 1.00 82.06 185 TRP A C 1
ATOM 1503 O O . TRP A 1 185 ? 12.122 -5.859 -26.331 1.00 82.06 185 TRP A O 1
ATOM 1513 N N . LEU A 1 186 ? 13.607 -5.743 -24.645 1.00 86.56 186 LEU A N 1
ATOM 1514 C CA . LEU A 1 186 ? 14.530 -4.832 -25.309 1.00 86.56 186 LEU A CA 1
ATOM 1515 C C . LEU A 1 186 ? 15.687 -5.646 -25.890 1.00 86.56 186 LEU A C 1
ATOM 1517 O O . LEU A 1 186 ? 16.417 -6.303 -25.151 1.00 86.56 186 LEU A O 1
ATOM 1521 N N . THR A 1 187 ? 15.864 -5.618 -27.211 1.00 90.88 187 THR A N 1
ATOM 1522 C CA . THR A 1 187 ? 17.005 -6.304 -27.835 1.00 90.88 187 THR A CA 1
ATOM 1523 C C . THR A 1 187 ? 18.311 -5.577 -27.494 1.00 90.88 187 THR A C 1
ATOM 1525 O O . THR A 1 187 ? 18.298 -4.354 -27.329 1.00 90.88 187 THR A O 1
ATOM 1528 N N . PRO A 1 188 ? 19.472 -6.260 -27.468 1.00 92.56 188 PRO A N 1
ATOM 1529 C CA . PRO A 1 188 ? 20.757 -5.600 -27.224 1.00 92.56 188 PRO A CA 1
ATOM 1530 C C . PRO A 1 188 ? 21.049 -4.437 -28.184 1.00 92.56 188 PRO A C 1
ATOM 1532 O O . PRO A 1 188 ? 21.677 -3.452 -27.803 1.00 92.56 188 PRO A O 1
ATOM 1535 N N . ARG A 1 189 ? 20.571 -4.521 -29.435 1.00 92.44 189 ARG A N 1
ATOM 1536 C CA . ARG A 1 189 ? 20.682 -3.429 -30.413 1.00 92.44 189 ARG A CA 1
ATOM 1537 C C . ARG A 1 189 ? 19.790 -2.243 -30.045 1.00 92.44 189 ARG A C 1
ATOM 1539 O O . ARG A 1 189 ? 20.265 -1.113 -30.085 1.00 92.44 189 ARG A O 1
ATOM 1546 N N . ALA A 1 190 ? 18.532 -2.495 -29.682 1.00 92.94 190 ALA A N 1
ATOM 1547 C CA . ALA A 1 190 ? 17.608 -1.446 -29.260 1.00 92.94 190 ALA A CA 1
ATOM 1548 C C . ALA A 1 190 ? 18.078 -0.764 -27.966 1.00 92.94 190 ALA A C 1
ATOM 1550 O O . ALA A 1 190 ? 17.981 0.453 -27.849 1.00 92.94 190 ALA A O 1
ATOM 1551 N N . TYR A 1 191 ? 18.661 -1.529 -27.038 1.00 94.38 191 TYR A N 1
ATOM 1552 C CA . TYR A 1 191 ? 19.296 -0.993 -25.839 1.00 94.38 191 TYR A CA 1
ATOM 1553 C C . TYR A 1 191 ? 20.456 -0.050 -26.168 1.00 94.38 191 TYR A C 1
ATOM 1555 O O . TYR A 1 191 ? 20.452 1.086 -25.705 1.00 94.38 191 TYR A O 1
ATOM 1563 N N . ARG A 1 192 ? 21.413 -0.479 -27.008 1.00 93.75 192 ARG A N 1
ATOM 1564 C CA . ARG A 1 192 ? 22.541 0.377 -27.418 1.00 93.75 192 ARG A CA 1
ATOM 1565 C C . ARG A 1 192 ? 22.061 1.671 -28.068 1.00 93.75 192 ARG A C 1
ATOM 1567 O O . ARG A 1 192 ? 22.522 2.739 -27.689 1.00 93.75 192 ARG A O 1
ATOM 1574 N N . MET A 1 193 ? 21.084 1.579 -28.971 1.00 94.31 193 MET A N 1
ATOM 1575 C CA . MET A 1 193 ? 20.481 2.754 -29.602 1.00 94.31 193 MET A CA 1
ATOM 1576 C C . MET A 1 193 ? 19.838 3.690 -28.569 1.00 94.31 193 MET A C 1
ATOM 1578 O O . MET A 1 193 ? 20.094 4.887 -28.593 1.00 94.31 193 MET A O 1
ATOM 1582 N N . TRP A 1 194 ? 19.042 3.159 -27.637 1.00 94.62 194 TRP A N 1
ATOM 1583 C CA . TRP A 1 194 ? 18.425 3.957 -26.575 1.00 94.62 194 TRP A CA 1
ATOM 1584 C C . TRP A 1 194 ? 19.459 4.606 -25.649 1.00 94.62 194 TRP A C 1
ATOM 1586 O O . TRP A 1 194 ? 19.315 5.775 -25.305 1.00 94.62 194 TRP A O 1
ATOM 1596 N N . ARG A 1 195 ? 20.510 3.878 -25.263 1.00 95.31 195 ARG A N 1
ATOM 1597 C CA . ARG A 1 195 ? 21.580 4.395 -24.407 1.00 95.31 195 ARG A CA 1
ATOM 1598 C C . ARG A 1 195 ? 22.353 5.506 -25.114 1.00 95.31 195 ARG A C 1
ATOM 1600 O O . ARG A 1 195 ? 22.529 6.582 -24.551 1.00 95.31 195 ARG A O 1
ATOM 1607 N N . ASP A 1 196 ? 22.803 5.261 -26.340 1.00 95.06 196 ASP A N 1
ATOM 1608 C CA . ASP A 1 196 ? 23.651 6.209 -27.059 1.00 95.06 196 ASP A CA 1
ATOM 1609 C C . ASP A 1 196 ? 22.852 7.462 -27.456 1.00 95.06 196 ASP A C 1
ATOM 1611 O O . ASP A 1 196 ? 23.310 8.577 -27.223 1.00 95.06 196 ASP A O 1
ATOM 1615 N N . VAL A 1 197 ? 21.614 7.309 -27.937 1.00 94.81 197 VAL A N 1
ATOM 1616 C CA . VAL A 1 197 ? 20.771 8.457 -28.303 1.00 94.81 197 VAL A CA 1
ATOM 1617 C C . VAL A 1 197 ? 20.174 9.149 -27.079 1.00 94.81 197 VAL A C 1
ATOM 1619 O O . VAL A 1 197 ? 20.296 10.359 -26.913 1.00 94.81 197 VAL A O 1
ATOM 1622 N N . GLY A 1 198 ? 19.536 8.387 -26.193 1.00 92.00 198 GLY A N 1
ATOM 1623 C CA . GLY A 1 198 ? 18.741 8.924 -25.089 1.00 92.00 198 GLY A CA 1
ATOM 1624 C C . GLY A 1 198 ? 19.541 9.320 -23.849 1.00 92.00 198 GLY A C 1
ATOM 1625 O O . GLY A 1 198 ? 19.135 10.248 -23.152 1.00 92.00 198 GLY A O 1
ATOM 1626 N N . LEU A 1 199 ? 20.655 8.641 -23.550 1.00 94.25 199 LEU A N 1
ATOM 1627 C CA . LEU A 1 199 ? 21.461 8.933 -22.355 1.00 94.25 199 LEU A CA 1
ATOM 1628 C C . LEU A 1 199 ? 22.755 9.677 -22.663 1.00 94.25 199 LEU A C 1
ATOM 1630 O O . LEU A 1 199 ? 23.178 10.481 -21.835 1.00 94.25 199 LEU A O 1
ATOM 1634 N N . ARG A 1 200 ? 23.370 9.415 -23.821 1.00 94.00 200 ARG A N 1
ATOM 1635 C CA . ARG A 1 200 ? 24.657 10.013 -24.213 1.00 94.00 200 ARG A CA 1
ATOM 1636 C C . ARG A 1 200 ? 24.537 11.149 -25.229 1.00 94.00 200 ARG A C 1
ATOM 1638 O O . ARG A 1 200 ? 25.523 11.830 -25.492 1.00 94.00 200 ARG A O 1
ATOM 1645 N N . GLY A 1 201 ? 23.346 11.373 -25.786 1.00 93.94 201 GLY A N 1
ATOM 1646 C CA . GLY A 1 201 ? 23.112 12.477 -26.711 1.00 93.94 201 GLY A CA 1
ATOM 1647 C C . GLY A 1 201 ? 23.795 12.310 -28.059 1.00 93.94 201 GLY A C 1
ATOM 1648 O O . GLY A 1 201 ? 24.290 13.288 -28.621 1.00 93.94 201 GLY A O 1
ATOM 1649 N N . TYR A 1 202 ? 23.877 11.081 -28.560 1.00 94.81 202 TYR A N 1
ATOM 1650 C CA . TYR A 1 202 ? 24.231 10.837 -29.951 1.00 94.81 202 TYR A CA 1
ATOM 1651 C C . TYR A 1 202 ? 22.986 10.899 -30.844 1.00 94.81 202 TYR A C 1
ATOM 1653 O O . TYR A 1 202 ? 21.864 10.664 -30.408 1.00 94.81 202 TYR A O 1
ATOM 1661 N N . THR A 1 203 ? 23.171 11.181 -32.125 1.00 93.56 203 THR A N 1
ATOM 1662 C CA . THR A 1 203 ? 22.142 10.956 -33.138 1.00 93.56 203 THR A CA 1
ATOM 1663 C C . THR A 1 203 ? 22.066 9.458 -33.473 1.00 93.56 203 THR A C 1
ATOM 1665 O O . THR A 1 203 ? 23.003 8.711 -33.164 1.00 93.56 203 THR A O 1
ATOM 1668 N N . PRO A 1 204 ? 20.990 8.977 -34.124 1.00 91.75 204 PRO A N 1
ATOM 1669 C CA . PRO A 1 204 ? 20.901 7.589 -34.593 1.00 91.75 204 PRO A CA 1
ATOM 1670 C C . PRO A 1 204 ? 22.062 7.159 -35.508 1.00 91.75 204 PRO A C 1
ATOM 1672 O O . PRO A 1 204 ? 22.379 5.975 -35.590 1.00 91.75 204 PRO A O 1
ATOM 1675 N N . GLU A 1 205 ? 22.724 8.118 -36.157 1.00 91.81 205 GLU A N 1
ATOM 1676 C CA . GLU A 1 205 ? 23.894 7.930 -37.022 1.00 91.81 205 GLU A CA 1
ATOM 1677 C C . GLU A 1 205 ? 25.223 7.908 -36.242 1.00 91.81 205 GLU A C 1
ATOM 1679 O O . GLU A 1 205 ? 26.291 7.814 -36.845 1.00 91.81 205 GLU A O 1
ATOM 1684 N N . GLY A 1 206 ? 25.181 8.015 -34.909 1.00 89.56 206 GLY A N 1
ATOM 1685 C CA . GLY A 1 206 ? 26.355 7.952 -34.035 1.00 89.56 206 GLY A CA 1
ATOM 1686 C C . GLY A 1 206 ? 27.147 9.258 -33.924 1.00 89.56 206 GLY A C 1
ATOM 1687 O O . GLY A 1 206 ? 28.281 9.245 -33.447 1.00 89.56 206 GLY A O 1
ATOM 1688 N N . ARG A 1 207 ? 26.584 10.396 -34.350 1.00 92.94 207 ARG A N 1
ATOM 1689 C CA . ARG A 1 207 ? 27.221 11.72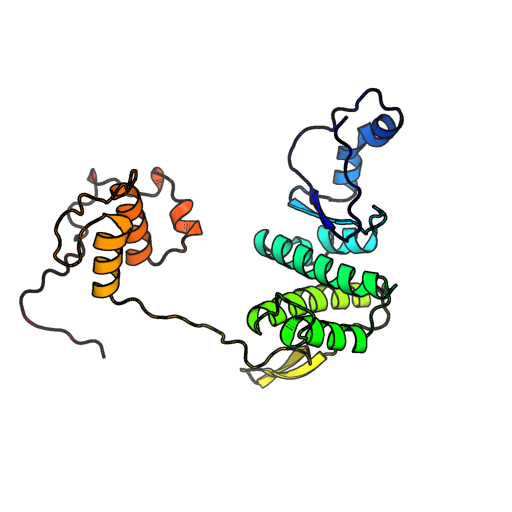0 -34.211 1.00 92.94 207 ARG A CA 1
ATOM 1690 C C . ARG A 1 207 ? 26.808 12.378 -32.905 1.00 92.94 207 ARG A C 1
ATOM 1692 O O . ARG A 1 207 ? 25.719 12.125 -32.418 1.00 92.94 207 ARG A O 1
ATOM 1699 N N . ARG A 1 208 ? 27.649 13.236 -32.330 1.00 92.25 208 ARG A N 1
ATOM 1700 C CA . ARG A 1 208 ? 27.282 13.983 -31.117 1.00 92.25 208 ARG A CA 1
ATOM 1701 C C . ARG A 1 208 ? 26.195 15.001 -31.471 1.00 92.25 208 ARG A C 1
ATOM 1703 O O . ARG A 1 208 ? 26.411 15.816 -32.364 1.00 92.25 208 ARG A O 1
ATOM 1710 N N . ASP A 1 209 ? 25.060 14.967 -30.780 1.00 93.81 209 ASP A N 1
ATOM 1711 C CA . ASP A 1 209 ? 23.989 15.951 -30.942 1.00 93.81 209 ASP A CA 1
ATOM 1712 C C . ASP A 1 209 ? 24.397 17.282 -30.270 1.00 93.81 209 ASP A C 1
ATOM 1714 O O . ASP A 1 209 ? 24.596 17.325 -29.046 1.00 93.81 209 ASP A O 1
ATOM 1718 N N . PRO A 1 210 ? 24.542 18.389 -31.026 1.00 91.19 210 PRO A N 1
ATOM 1719 C CA . PRO A 1 210 ? 24.904 19.694 -30.469 1.00 91.19 210 PRO A CA 1
ATOM 1720 C C . PRO A 1 210 ? 23.827 20.299 -29.560 1.00 91.19 210 PRO A C 1
ATOM 1722 O O . PRO A 1 210 ? 24.134 21.169 -28.743 1.00 91.19 210 PRO A O 1
ATOM 1725 N N . SER A 1 211 ? 22.571 19.861 -29.682 1.00 92.19 211 SER A N 1
ATOM 1726 C CA . SER A 1 211 ? 21.451 20.319 -28.855 1.00 92.19 211 SER A CA 1
ATOM 1727 C C . SER A 1 211 ? 21.388 19.606 -27.502 1.00 92.19 211 SER A C 1
ATOM 1729 O O . SER A 1 211 ? 20.790 20.121 -26.557 1.00 92.19 211 SER A O 1
ATOM 1731 N N . PHE A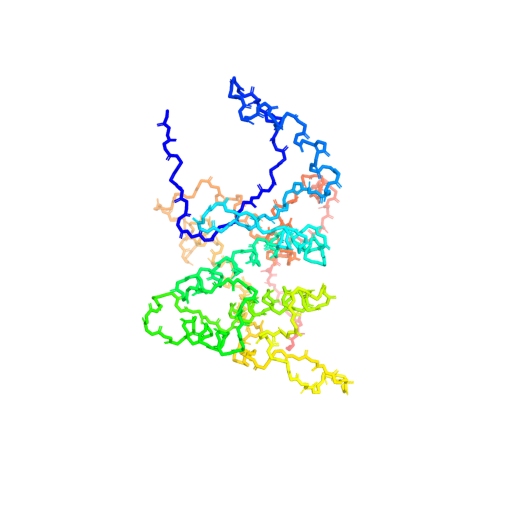 1 212 ? 22.066 18.464 -27.361 1.00 91.38 212 PHE A N 1
ATOM 1732 C CA . PHE A 1 212 ? 22.034 17.678 -26.137 1.00 91.38 212 PHE A CA 1
ATOM 1733 C C . PHE A 1 212 ? 22.742 18.386 -24.970 1.00 91.38 212 PHE A C 1
ATOM 1735 O O . PHE A 1 212 ? 23.862 18.899 -25.102 1.00 91.38 212 PHE A O 1
ATOM 1742 N N . ARG A 1 213 ? 22.081 18.398 -23.806 1.00 88.25 213 ARG A N 1
ATOM 1743 C CA . ARG A 1 213 ? 22.502 19.083 -22.566 1.00 88.25 213 ARG A CA 1
ATOM 1744 C C . ARG A 1 213 ? 22.583 18.132 -21.361 1.00 88.25 213 ARG A C 1
ATOM 1746 O O . ARG A 1 213 ? 22.279 18.521 -20.236 1.00 88.25 213 ARG A O 1
ATOM 1753 N N . GLY A 1 214 ? 22.962 16.872 -21.575 1.00 87.31 214 GLY A N 1
ATOM 1754 C CA . GLY A 1 214 ? 23.179 15.926 -20.478 1.00 87.31 214 GLY A CA 1
ATOM 1755 C C . GLY A 1 214 ? 24.395 16.312 -19.633 1.00 87.31 214 GLY A C 1
ATOM 1756 O O . GLY A 1 214 ? 25.494 16.424 -20.156 1.00 87.31 214 GLY A O 1
ATOM 1757 N N . ARG A 1 215 ? 24.195 16.522 -18.325 1.00 88.50 215 ARG A N 1
ATOM 1758 C CA . ARG A 1 215 ? 25.271 16.838 -17.360 1.00 88.50 215 ARG A CA 1
ATOM 1759 C C . ARG A 1 215 ? 25.986 15.595 -16.816 1.00 88.50 215 ARG A C 1
ATOM 1761 O O . ARG A 1 215 ? 27.137 15.678 -16.418 1.00 88.50 215 ARG A O 1
ATOM 1768 N N . ASN A 1 216 ? 25.264 14.477 -16.745 1.00 91.81 216 ASN A N 1
ATOM 1769 C CA . ASN A 1 216 ? 25.700 13.220 -16.129 1.00 91.81 216 ASN A CA 1
ATOM 1770 C C . ASN A 1 216 ? 25.517 12.050 -17.109 1.00 91.81 216 ASN A C 1
ATOM 1772 O O . ASN A 1 216 ? 25.096 10.966 -16.711 1.00 91.81 216 ASN A O 1
ATOM 1776 N N . ASP A 1 217 ? 25.723 12.303 -18.395 1.00 92.56 217 ASP A N 1
ATOM 1777 C CA . ASP A 1 217 ? 25.555 11.344 -19.486 1.00 92.56 217 ASP A CA 1
ATOM 1778 C C . ASP A 1 217 ? 26.424 10.096 -19.306 1.00 92.56 217 ASP A C 1
ATOM 1780 O O . ASP A 1 217 ? 25.884 8.989 -19.317 1.00 92.56 217 ASP A O 1
ATOM 1784 N N . ASP A 1 218 ? 27.716 10.257 -19.016 1.00 89.88 218 ASP A N 1
ATOM 1785 C CA . ASP A 1 218 ? 28.621 9.125 -18.770 1.00 89.88 218 ASP A CA 1
ATOM 1786 C C . ASP A 1 218 ? 28.199 8.306 -17.543 1.00 89.88 218 ASP A C 1
ATOM 1788 O O . ASP A 1 218 ? 28.127 7.077 -17.599 1.00 89.88 218 ASP A O 1
ATOM 1792 N N . ARG A 1 219 ? 27.817 8.975 -16.446 1.00 91.62 219 ARG A N 1
ATOM 1793 C CA . ARG A 1 219 ? 27.299 8.311 -15.236 1.00 91.62 219 ARG A CA 1
ATOM 1794 C C . ARG A 1 219 ? 26.013 7.538 -15.532 1.00 91.62 219 ARG A C 1
ATOM 1796 O O . ARG A 1 219 ? 25.852 6.410 -15.078 1.00 91.62 219 ARG A O 1
ATOM 1803 N N . ASN A 1 220 ? 25.076 8.151 -16.254 1.00 93.69 220 ASN A N 1
ATOM 1804 C CA . ASN A 1 220 ? 23.794 7.533 -16.583 1.00 93.69 220 ASN A CA 1
ATOM 1805 C C . ASN A 1 220 ? 23.985 6.338 -17.526 1.00 93.69 220 ASN A C 1
ATOM 1807 O O . ASN A 1 220 ? 23.333 5.313 -17.330 1.00 93.69 220 ASN A O 1
ATOM 1811 N N . ALA A 1 221 ? 24.890 6.449 -18.503 1.00 95.12 221 ALA A N 1
ATOM 1812 C CA . ALA A 1 221 ? 25.253 5.364 -19.405 1.00 95.12 221 ALA A CA 1
ATOM 1813 C C . ALA A 1 221 ? 25.903 4.200 -18.645 1.00 95.12 221 ALA A C 1
ATOM 1815 O O . ALA A 1 221 ? 25.419 3.074 -18.753 1.00 95.12 221 ALA A O 1
ATOM 1816 N N . ALA A 1 222 ? 26.905 4.475 -17.804 1.00 92.56 222 ALA A N 1
ATOM 1817 C CA . ALA A 1 222 ? 27.553 3.465 -16.969 1.00 92.56 222 ALA A CA 1
ATOM 1818 C C . ALA A 1 222 ? 26.549 2.760 -16.043 1.00 92.56 222 ALA A C 1
ATOM 1820 O O . ALA A 1 222 ? 26.504 1.533 -15.993 1.00 92.56 222 ALA A O 1
ATOM 1821 N N . TYR A 1 223 ? 25.676 3.521 -15.376 1.00 93.38 223 TYR A N 1
ATOM 1822 C CA . TYR A 1 223 ? 24.617 2.960 -14.538 1.00 93.38 223 TYR A CA 1
ATOM 1823 C C . TYR A 1 223 ? 23.657 2.072 -15.343 1.00 93.38 223 TYR A C 1
ATOM 1825 O O . TYR A 1 223 ? 23.338 0.961 -14.923 1.00 93.38 223 TYR A O 1
ATOM 1833 N N . SER A 1 224 ? 23.226 2.522 -16.527 1.00 94.94 224 SER A N 1
ATOM 1834 C CA . SER A 1 224 ? 22.367 1.714 -17.395 1.00 94.94 224 SER A CA 1
ATOM 1835 C C . SER A 1 224 ? 23.053 0.435 -17.880 1.00 94.94 224 SER A C 1
ATOM 1837 O O . SER A 1 224 ? 22.406 -0.611 -17.909 1.00 94.94 224 SER A O 1
ATOM 1839 N N . ASP A 1 225 ? 24.356 0.489 -18.179 1.00 94.31 225 ASP A N 1
ATOM 1840 C CA . ASP A 1 225 ? 25.133 -0.665 -18.634 1.00 94.31 225 ASP A CA 1
ATOM 1841 C C . ASP A 1 225 ? 25.268 -1.709 -17.524 1.00 94.31 225 ASP A C 1
ATOM 1843 O O . ASP A 1 225 ? 25.103 -2.903 -17.787 1.00 94.31 225 ASP A O 1
ATOM 1847 N N . VAL A 1 226 ? 25.468 -1.277 -16.274 1.00 92.75 226 VAL A N 1
ATOM 1848 C CA . VAL A 1 226 ? 25.441 -2.171 -15.107 1.00 92.75 226 VAL A CA 1
ATOM 1849 C C . VAL A 1 226 ? 24.078 -2.853 -14.989 1.00 92.75 226 VAL A C 1
ATOM 1851 O O . VAL A 1 226 ? 24.024 -4.079 -14.909 1.00 92.75 226 VAL A O 1
ATOM 1854 N N . LEU A 1 227 ? 22.970 -2.103 -15.041 1.00 94.12 227 LEU A N 1
ATOM 1855 C CA . LEU A 1 227 ? 21.626 -2.686 -14.928 1.00 94.12 227 LEU A CA 1
ATOM 1856 C C . LEU A 1 227 ? 21.312 -3.662 -16.072 1.00 94.12 227 LEU A C 1
ATOM 1858 O O . LEU A 1 227 ? 20.758 -4.733 -15.831 1.00 94.12 227 LEU A O 1
ATOM 1862 N N . PHE A 1 228 ? 21.667 -3.309 -17.310 1.00 92.88 228 PHE A N 1
ATOM 1863 C CA . PHE A 1 228 ? 21.384 -4.132 -18.486 1.00 92.88 228 PHE A CA 1
ATOM 1864 C C . PHE A 1 228 ? 22.217 -5.418 -18.516 1.00 92.88 228 PHE A C 1
ATOM 1866 O O . PHE A 1 228 ? 21.700 -6.467 -18.891 1.00 92.88 228 PHE A O 1
ATOM 1873 N N . SER A 1 229 ? 23.493 -5.350 -18.124 1.00 90.94 229 SER A N 1
ATOM 1874 C CA . SER A 1 229 ? 24.407 -6.501 -18.164 1.00 90.94 229 SER A CA 1
ATOM 1875 C C . SER A 1 229 ? 24.233 -7.465 -16.989 1.00 90.94 229 SER A C 1
ATOM 1877 O O . SER A 1 229 ? 24.355 -8.671 -17.179 1.00 90.94 229 SER A O 1
ATOM 1879 N N . SER A 1 230 ? 23.935 -6.956 -15.790 1.00 90.31 230 SER A N 1
ATOM 1880 C CA . SER A 1 230 ? 23.802 -7.777 -14.576 1.00 90.31 230 SER A CA 1
ATOM 1881 C C . SER A 1 230 ? 22.373 -8.254 -14.305 1.00 90.31 230 SER A C 1
ATOM 1883 O O . SER A 1 230 ? 22.174 -9.237 -13.595 1.00 90.31 230 SER A O 1
ATOM 1885 N N . GLY A 1 231 ? 21.366 -7.557 -14.842 1.00 90.56 231 GLY A N 1
ATOM 1886 C CA . GLY A 1 231 ? 19.956 -7.850 -14.584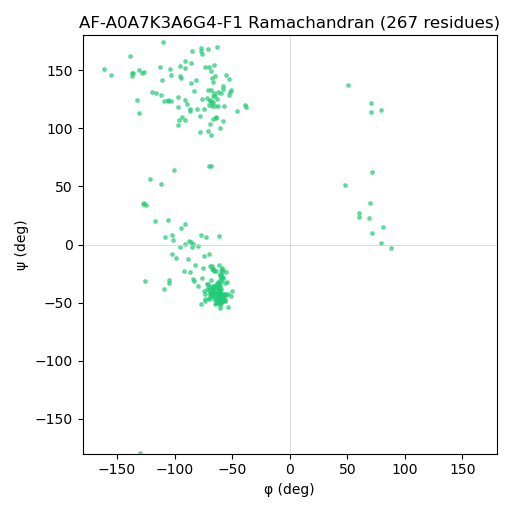 1.00 90.56 231 GLY A CA 1
ATOM 1887 C C . GLY A 1 231 ? 19.476 -7.499 -13.168 1.00 90.56 231 GLY A C 1
ATOM 1888 O O . GLY A 1 231 ? 18.355 -7.868 -12.808 1.00 90.56 231 GLY A O 1
ATOM 1889 N N . ILE A 1 232 ? 20.280 -6.791 -12.365 1.00 93.94 232 ILE A N 1
ATOM 1890 C CA . ILE A 1 232 ? 19.884 -6.353 -11.018 1.00 93.94 232 ILE A CA 1
ATOM 1891 C C . ILE A 1 232 ? 18.738 -5.340 -11.074 1.00 93.94 232 ILE A C 1
ATOM 1893 O O . ILE A 1 232 ? 18.555 -4.600 -12.049 1.00 93.94 232 ILE A O 1
ATOM 1897 N N . ARG A 1 233 ? 17.944 -5.263 -10.002 1.00 91.56 233 ARG A N 1
ATOM 1898 C CA . ARG A 1 233 ? 16.855 -4.280 -9.933 1.00 91.56 233 ARG A CA 1
ATOM 1899 C C . ARG A 1 233 ? 17.425 -2.871 -9.842 1.00 91.56 233 ARG A C 1
ATOM 1901 O O . ARG A 1 233 ? 18.432 -2.638 -9.188 1.00 91.56 233 ARG A O 1
ATOM 1908 N N . ARG A 1 234 ? 16.702 -1.887 -10.387 1.00 93.31 234 ARG A N 1
ATOM 1909 C CA . ARG A 1 234 ? 17.071 -0.461 -10.291 1.00 93.31 234 ARG A CA 1
ATOM 1910 C C . ARG A 1 234 ? 17.380 -0.022 -8.852 1.00 93.31 234 ARG A C 1
ATOM 1912 O O . ARG A 1 234 ? 18.312 0.738 -8.633 1.00 93.31 234 ARG A O 1
ATOM 1919 N N . THR A 1 235 ? 16.609 -0.496 -7.872 1.00 91.38 235 THR A N 1
ATOM 1920 C CA . THR A 1 235 ? 16.865 -0.183 -6.458 1.00 91.38 235 THR A CA 1
ATOM 1921 C C . THR A 1 235 ? 18.149 -0.834 -5.951 1.00 91.38 235 THR A C 1
ATOM 1923 O O . THR A 1 235 ? 18.914 -0.157 -5.289 1.00 91.38 235 THR A O 1
ATOM 1926 N N . GLU A 1 236 ? 18.419 -2.091 -6.312 1.00 93.00 236 GLU A N 1
ATOM 1927 C CA . GLU A 1 236 ? 19.663 -2.786 -5.945 1.00 93.00 236 GLU A CA 1
ATOM 1928 C C . GLU A 1 236 ? 20.875 -2.070 -6.559 1.00 93.00 236 GLU A C 1
ATOM 1930 O O . GLU A 1 236 ? 21.777 -1.663 -5.840 1.00 93.00 236 GLU A O 1
ATOM 1935 N N . GLY A 1 237 ? 20.843 -1.791 -7.868 1.00 92.88 237 GLY A N 1
ATOM 1936 C CA . GLY A 1 237 ? 21.917 -1.057 -8.541 1.00 92.88 237 GLY A CA 1
ATOM 1937 C C . GLY A 1 237 ? 22.106 0.368 -8.019 1.00 92.88 237 GLY A C 1
ATOM 1938 O O . GLY A 1 237 ? 23.219 0.877 -7.996 1.00 92.88 237 GLY A O 1
ATOM 1939 N N . GLY A 1 238 ? 21.023 1.027 -7.595 1.00 91.56 238 GLY A N 1
ATOM 1940 C CA . GLY A 1 238 ? 21.074 2.360 -6.985 1.00 91.56 238 GLY A CA 1
ATOM 1941 C C . GLY A 1 238 ? 21.599 2.374 -5.546 1.00 91.56 238 GLY A C 1
ATOM 1942 O O . GLY A 1 238 ? 21.839 3.454 -5.014 1.00 91.56 238 GLY A O 1
ATOM 1943 N N . SER A 1 239 ? 21.760 1.205 -4.926 1.00 92.44 239 SER A N 1
ATOM 1944 C CA . SER A 1 239 ? 22.289 1.036 -3.570 1.00 92.44 239 SER A CA 1
ATOM 1945 C C . SER A 1 239 ? 23.694 0.430 -3.546 1.00 92.44 239 SER A C 1
ATOM 1947 O O . SER A 1 239 ? 24.191 0.158 -2.459 1.00 92.44 239 SER A O 1
ATOM 1949 N N . LEU A 1 240 ? 24.327 0.249 -4.712 1.00 91.44 240 LEU A N 1
ATOM 1950 C CA . LEU A 1 240 ? 25.695 -0.256 -4.804 1.00 91.44 240 LEU A CA 1
ATOM 1951 C C . LEU A 1 240 ? 26.685 0.700 -4.131 1.00 91.44 240 LEU A C 1
ATOM 1953 O O . LEU A 1 240 ? 26.696 1.904 -4.401 1.00 91.44 240 LEU A O 1
ATOM 1957 N N . LEU A 1 241 ? 27.548 0.139 -3.293 1.00 90.88 241 LEU A N 1
ATOM 1958 C CA . LEU A 1 241 ? 28.653 0.835 -2.649 1.00 90.88 241 LEU A CA 1
ATOM 1959 C C . LEU A 1 241 ? 29.943 0.653 -3.453 1.00 90.88 241 LEU A C 1
ATOM 1961 O O . LEU A 1 241 ? 30.148 -0.363 -4.113 1.00 90.88 241 LEU A O 1
ATOM 1965 N N . THR A 1 242 ? 30.871 1.606 -3.343 1.00 87.62 242 THR A N 1
ATOM 1966 C CA . THR A 1 242 ? 32.170 1.533 -4.038 1.00 87.62 242 THR A CA 1
ATOM 1967 C C . THR A 1 242 ? 32.946 0.258 -3.694 1.00 87.62 242 THR A C 1
ATOM 1969 O O . THR A 1 242 ? 33.618 -0.291 -4.556 1.00 87.62 242 THR A O 1
ATOM 1972 N N . ILE A 1 243 ? 32.810 -0.249 -2.463 1.00 89.94 243 ILE A N 1
ATOM 1973 C CA . ILE A 1 243 ? 33.458 -1.491 -2.009 1.00 89.94 243 ILE A CA 1
ATOM 1974 C C . ILE A 1 243 ? 32.898 -2.761 -2.669 1.00 89.94 243 ILE A C 1
ATOM 1976 O O . ILE A 1 243 ? 33.547 -3.800 -2.631 1.00 89.94 243 ILE A O 1
ATOM 1980 N N . GLU A 1 244 ? 31.698 -2.695 -3.251 1.00 88.19 244 GLU A N 1
ATOM 1981 C CA . GLU A 1 244 ? 31.057 -3.816 -3.951 1.00 88.19 244 GLU A CA 1
ATOM 1982 C C . GLU A 1 244 ? 31.454 -3.862 -5.434 1.00 88.19 244 GLU A C 1
ATOM 1984 O O . GLU A 1 244 ? 31.199 -4.856 -6.117 1.00 88.19 244 GLU A O 1
ATOM 1989 N N . VAL A 1 245 ? 32.084 -2.797 -5.945 1.00 83.81 245 VAL A N 1
ATOM 1990 C CA . VAL A 1 245 ? 32.583 -2.723 -7.320 1.00 83.81 245 VAL A CA 1
ATOM 1991 C C . VAL A 1 245 ? 34.020 -3.256 -7.347 1.00 83.81 245 VAL A C 1
ATOM 1993 O O . VAL A 1 245 ? 34.878 -2.696 -6.664 1.00 83.81 245 VAL A O 1
ATOM 1996 N N . PRO A 1 246 ? 34.319 -4.317 -8.122 1.00 80.62 246 PRO A N 1
ATOM 1997 C CA . PRO A 1 246 ? 35.668 -4.864 -8.201 1.00 80.62 246 PRO A CA 1
ATOM 1998 C C . PRO A 1 246 ? 36.679 -3.811 -8.661 1.00 80.62 246 PRO A C 1
ATOM 2000 O O . PRO A 1 246 ? 36.425 -3.087 -9.626 1.00 80.62 246 PRO A O 1
ATOM 2003 N N . ASP A 1 247 ? 37.844 -3.771 -8.015 1.00 77.31 247 ASP A N 1
ATOM 2004 C CA . ASP A 1 247 ? 38.946 -2.929 -8.470 1.00 77.31 247 ASP A CA 1
ATOM 2005 C C . ASP A 1 247 ? 39.459 -3.432 -9.830 1.00 77.31 247 ASP A C 1
ATOM 2007 O O . ASP A 1 247 ? 39.742 -4.621 -10.026 1.00 77.31 247 ASP A O 1
ATOM 2011 N N . LEU A 1 248 ? 39.596 -2.510 -10.783 1.00 64.94 248 LEU A N 1
ATOM 2012 C CA . LEU A 1 248 ? 40.086 -2.790 -12.133 1.00 64.94 248 LEU A CA 1
ATOM 2013 C C . LEU A 1 248 ? 41.508 -3.376 -12.112 1.00 64.94 248 LEU A C 1
ATOM 2015 O O . LEU A 1 248 ? 41.888 -4.082 -13.048 1.00 64.94 248 LEU A O 1
ATOM 2019 N N . ALA A 1 249 ? 42.274 -3.150 -11.038 1.00 58.09 249 ALA A N 1
ATOM 2020 C CA . ALA A 1 249 ? 43.628 -3.674 -10.861 1.00 58.09 249 ALA A CA 1
ATOM 2021 C C . ALA A 1 249 ? 43.708 -5.216 -10.780 1.00 58.09 249 ALA A C 1
ATOM 2023 O O . ALA A 1 249 ? 44.751 -5.789 -11.100 1.00 58.09 249 ALA A O 1
ATOM 2024 N N . GLY A 1 250 ? 42.619 -5.901 -10.406 1.00 50.78 250 GLY A N 1
ATOM 2025 C CA . GLY A 1 250 ? 42.565 -7.368 -10.294 1.00 50.78 250 GLY A CA 1
ATOM 2026 C C . GLY A 1 250 ? 41.950 -8.084 -11.501 1.00 50.78 250 GLY A C 1
ATOM 2027 O O . GLY A 1 250 ? 42.072 -9.301 -11.630 1.00 50.78 250 GLY A O 1
ATOM 2028 N N . VAL A 1 251 ? 41.310 -7.348 -12.414 1.00 51.69 251 VAL A N 1
ATOM 2029 C CA . VAL A 1 251 ? 40.573 -7.911 -13.554 1.00 51.69 251 VAL A CA 1
ATOM 2030 C C . VAL A 1 251 ? 41.423 -7.810 -14.822 1.00 51.69 251 VAL A C 1
ATOM 2032 O O . VAL A 1 251 ? 41.080 -7.148 -15.800 1.00 51.69 251 VAL A O 1
ATOM 2035 N N . ARG A 1 252 ? 42.561 -8.514 -14.846 1.00 45.09 252 ARG A N 1
ATOM 2036 C CA . ARG A 1 252 ? 43.196 -8.865 -16.125 1.00 45.09 252 ARG A CA 1
ATOM 2037 C C . ARG A 1 252 ? 42.317 -9.923 -16.797 1.00 45.09 252 ARG A C 1
ATOM 2039 O O . ARG A 1 252 ? 42.405 -11.102 -16.485 1.00 45.09 252 ARG A O 1
ATOM 2046 N N . SER A 1 253 ? 41.468 -9.477 -17.724 1.00 45.59 253 SER A N 1
ATOM 2047 C CA . SER A 1 253 ? 40.578 -10.303 -18.556 1.00 45.59 253 SER A CA 1
ATOM 2048 C C . SER A 1 253 ? 39.374 -10.946 -17.842 1.00 45.59 253 SER A C 1
ATOM 2050 O O . SER A 1 253 ? 39.168 -12.156 -17.919 1.00 45.59 253 SER A O 1
ATOM 2052 N N . ALA A 1 254 ? 38.461 -10.139 -17.302 1.00 39.53 254 ALA A N 1
ATOM 2053 C CA . ALA A 1 254 ? 37.051 -10.425 -17.565 1.00 39.53 254 ALA A CA 1
ATOM 2054 C C . ALA A 1 254 ? 36.704 -9.623 -18.814 1.00 39.53 254 ALA A C 1
ATOM 2056 O O . ALA A 1 254 ? 36.700 -8.394 -18.788 1.00 39.53 254 ALA A O 1
ATOM 2057 N N . ARG A 1 255 ? 36.548 -10.328 -19.937 1.00 37.38 255 ARG A N 1
ATOM 2058 C CA . ARG A 1 255 ? 36.179 -9.757 -21.230 1.00 37.38 255 ARG A CA 1
ATOM 2059 C C . ARG A 1 255 ? 35.137 -8.659 -21.020 1.00 37.38 255 ARG A C 1
ATOM 2061 O O . ARG A 1 255 ? 34.024 -8.948 -20.585 1.00 37.38 255 ARG A O 1
ATOM 2068 N N . THR A 1 256 ? 35.461 -7.434 -21.436 1.00 34.19 256 THR A N 1
ATOM 2069 C CA . THR A 1 256 ? 34.469 -6.578 -22.084 1.00 34.19 256 THR A CA 1
ATOM 2070 C C . THR A 1 256 ? 33.648 -7.515 -22.950 1.00 34.19 256 THR A C 1
ATOM 2072 O O . THR A 1 256 ? 34.219 -8.190 -23.810 1.00 34.19 256 THR A O 1
ATOM 2075 N N . MET A 1 257 ? 32.349 -7.639 -22.693 1.00 34.19 257 MET A N 1
ATOM 2076 C CA . MET A 1 257 ? 31.455 -8.362 -23.586 1.00 34.19 257 MET A CA 1
ATOM 2077 C C . MET A 1 257 ? 31.328 -7.507 -24.856 1.00 34.19 257 MET A C 1
ATOM 2079 O O . MET A 1 257 ? 30.310 -6.878 -25.131 1.00 34.19 257 MET A O 1
ATOM 2083 N N . SER A 1 258 ? 32.433 -7.394 -25.596 1.00 32.97 258 SER A N 1
ATOM 2084 C CA . SER A 1 258 ? 32.482 -6.851 -26.927 1.00 32.97 258 SER A CA 1
ATOM 2085 C C . SER A 1 258 ? 31.766 -7.880 -27.780 1.00 32.97 258 SER A C 1
ATOM 2087 O O . SER A 1 258 ? 32.270 -8.950 -28.110 1.00 32.97 258 SER A O 1
ATOM 2089 N N . LEU A 1 259 ? 30.531 -7.554 -28.138 1.00 33.28 259 LEU A N 1
ATOM 2090 C CA . LEU A 1 259 ? 29.908 -8.096 -29.335 1.00 33.28 259 LEU A CA 1
ATOM 2091 C C . LEU A 1 259 ? 30.647 -7.511 -30.548 1.00 33.28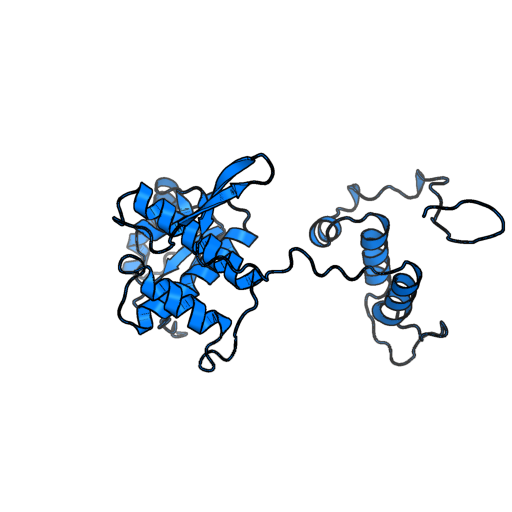 259 LEU A C 1
ATOM 2093 O O . LEU A 1 259 ? 30.109 -6.699 -31.292 1.00 33.28 259 LEU A O 1
ATOM 2097 N N . ALA A 1 260 ? 31.909 -7.900 -30.705 1.00 29.75 260 ALA A N 1
ATOM 2098 C CA . ALA A 1 260 ? 32.622 -7.855 -31.961 1.00 29.75 260 ALA A CA 1
ATOM 2099 C C . ALA A 1 260 ? 32.517 -9.268 -32.532 1.00 29.75 260 ALA A C 1
ATOM 2101 O O . ALA A 1 260 ? 33.151 -10.203 -32.050 1.00 29.75 260 ALA A O 1
ATOM 2102 N N . SER A 1 261 ? 31.631 -9.428 -33.512 1.00 31.27 261 SER A N 1
ATOM 2103 C CA . SER A 1 261 ? 31.586 -10.631 -34.331 1.00 31.27 261 SER A CA 1
ATOM 2104 C C . SER A 1 261 ? 32.795 -10.615 -35.264 1.00 31.27 261 SER A C 1
ATOM 2106 O O . SER A 1 261 ? 32.986 -9.643 -35.996 1.00 31.27 261 SER A O 1
ATOM 2108 N N . PRO A 1 262 ? 33.594 -11.686 -35.255 1.00 31.25 262 PRO A N 1
ATOM 2109 C CA . PRO A 1 262 ? 34.007 -12.262 -36.519 1.00 31.25 262 PRO A CA 1
ATOM 2110 C C . PRO A 1 262 ? 33.790 -13.776 -36.497 1.00 31.25 262 PRO A C 1
ATOM 2112 O O . PRO A 1 262 ? 34.465 -14.503 -35.782 1.00 31.25 262 PRO A O 1
ATOM 2115 N N . GLY A 1 263 ? 32.856 -14.234 -37.330 1.00 30.38 263 GLY A N 1
ATOM 2116 C CA . GLY A 1 263 ? 32.881 -15.573 -37.914 1.00 30.38 263 GLY A CA 1
ATOM 2117 C C . GLY A 1 263 ? 32.612 -16.770 -36.991 1.00 30.38 263 GLY A C 1
ATOM 2118 O O . GLY A 1 263 ? 33.472 -17.197 -36.237 1.00 30.38 263 GLY A O 1
ATOM 2119 N N . ARG A 1 264 ? 31.479 -17.427 -37.279 1.00 31.75 264 ARG A N 1
ATOM 2120 C CA . ARG A 1 264 ? 31.159 -18.854 -37.050 1.00 31.75 264 ARG A CA 1
ATOM 2121 C C . ARG A 1 264 ? 30.752 -19.298 -35.634 1.00 31.75 264 ARG A C 1
ATOM 2123 O O . ARG A 1 264 ? 31.575 -19.364 -34.735 1.00 31.75 264 ARG A O 1
ATOM 2130 N N . GLY A 1 265 ? 29.492 -19.761 -35.564 1.00 33.06 265 GLY A N 1
ATOM 2131 C CA . GLY A 1 265 ? 28.897 -20.653 -34.551 1.00 33.06 265 GLY A CA 1
ATOM 2132 C C . GLY A 1 265 ? 28.715 -19.990 -33.184 1.00 33.06 265 GLY A C 1
ATOM 2133 O O . GLY A 1 265 ? 29.676 -19.529 -32.598 1.00 33.06 265 GLY A O 1
ATOM 2134 N N . TRP A 1 266 ? 27.533 -19.893 -32.582 1.00 32.22 266 TRP A N 1
ATOM 2135 C CA . TRP A 1 266 ? 26.557 -20.959 -32.382 1.00 32.22 266 TRP A CA 1
ATOM 2136 C C . TRP A 1 266 ? 25.161 -20.393 -32.079 1.00 32.22 266 TRP A C 1
ATOM 2138 O O . TRP A 1 266 ? 25.017 -19.307 -31.519 1.00 32.22 266 TRP A O 1
ATOM 2148 N N . LEU A 1 267 ? 24.159 -21.179 -32.476 1.00 27.09 267 LEU A N 1
ATOM 2149 C CA . LEU A 1 267 ? 22.722 -21.003 -32.276 1.00 27.09 267 LEU A CA 1
ATOM 2150 C C . LEU A 1 267 ? 22.315 -21.132 -30.804 1.00 27.09 267 LEU A C 1
ATOM 2152 O O . LEU A 1 267 ? 22.770 -22.046 -30.121 1.00 27.09 267 LEU A O 1
ATOM 2156 N N . TRP A 1 268 ? 21.344 -20.315 -30.400 1.00 32.94 268 TRP A N 1
ATOM 2157 C CA . TRP A 1 268 ? 20.313 -20.706 -29.440 1.00 32.94 268 TRP A CA 1
ATOM 2158 C C . TRP A 1 268 ? 18.968 -20.267 -30.026 1.00 32.94 268 TRP A C 1
ATOM 2160 O O . TRP A 1 268 ? 18.833 -19.114 -30.443 1.00 32.94 268 TRP A O 1
ATOM 2170 N N . TRP A 1 269 ? 18.062 -21.235 -30.158 1.00 44.81 269 TRP A N 1
ATOM 2171 C CA . TRP A 1 269 ? 16.714 -21.116 -30.719 1.00 44.81 269 TRP A CA 1
ATOM 2172 C C . TRP A 1 269 ? 15.791 -20.289 -29.824 1.00 44.81 269 TRP A C 1
ATOM 2174 O O . TRP A 1 269 ? 15.960 -20.369 -28.585 1.00 44.81 269 TRP A O 1
#

Radius of gyration: 26.2 Å; Cα contacts (8 Å, |Δi|>4): 268; chains: 1; bounding box: 66×60×67 Å

Foldseek 3Di:
DPDPPQALFKDKDFAAPDDQPPQPVDPVSVVCSCVVVVCVVVQPDGLFIFIAGSVRDTDVLVSCLRRPHVNVVDDSVLVVLLSVLVRVLQRLQVVVVDGPQRDALVSVVVVLCLQAPDPVNPNHDDQVSVQSSLVSLCSSQVVCCVVVVHVDRSQDWDWDQDPVRDTDIDGPSRDPPPDPDPDDDQDPVNLVQCLCCVQVQADSVRHHHPPDDHPCSVVVSVLSCCCVVVVDDPVVSVPDDPVNDDDPVPCPDPDPPPPPDDDDDDDDD